Protein AF-A0A1Q7L286-F1 (afdb_monomer)

Nearest PDB structures (foldseek):
  3q6a-assembly1_A  TM=8.254E-01  e=2.479E+00  Staphylococcus saprophyticus subsp. saprophyticus ATCC 15305 = NCTC 7292
  3q6a-assembly1_D  TM=2.864E-01  e=1.829E+00  Staphylococcus saprophyticus subsp. saprophyticus ATCC 15305 = NCTC 7292
  2ahc-assembly2_B  TM=3.095E-01  e=3.162E+00  Escherichia coli

Mean predicted aligned error: 8.2 Å

Sequence (203 aa):
MVAIILIFNQINATRKTTIVEEERSTSYLDFSYEEANSDLKSTLTLNHINMSNPLRFSSPTDIDQYCNFLTDLKKQALVKYCTSTELRDKNGNFLGDINMVGSSTAPGLVIAALQSNPLLTNYDDVKTVFSAVINETMCQCWDEEKPGGYATLSDMMDALRDFHINGKKPDSTTHSISLANKHFEIEATTNANGYLWKLLVAR

Structure (mmCIF, N/CA/C/O backbone):
data_AF-A0A1Q7L286-F1
#
_entry.id   AF-A0A1Q7L286-F1
#
loop_
_atom_site.group_PDB
_atom_site.id
_atom_site.type_symbol
_atom_site.label_atom_id
_atom_site.label_alt_id
_atom_site.label_comp_id
_atom_site.label_asym_id
_atom_site.label_entity_id
_atom_site.label_seq_id
_atom_site.pdbx_PDB_ins_code
_atom_site.Cartn_x
_atom_site.Cartn_y
_atom_site.Cartn_z
_atom_site.occupancy
_atom_site.B_iso_or_equiv
_atom_site.auth_seq_id
_atom_site.auth_comp_id
_atom_site.auth_asym_id
_atom_site.auth_atom_id
_atom_site.pdbx_PDB_model_num
ATOM 1 N N . MET A 1 1 ? 44.756 -48.538 -62.606 1.00 38.03 1 MET A N 1
ATOM 2 C CA . MET A 1 1 ? 45.657 -47.585 -61.929 1.00 38.03 1 MET A CA 1
ATOM 3 C C . MET A 1 1 ? 44.860 -46.305 -61.712 1.00 38.03 1 MET A C 1
ATOM 5 O O . MET A 1 1 ? 44.175 -45.900 -62.638 1.00 38.03 1 MET A O 1
ATOM 9 N N . VAL A 1 2 ? 44.950 -45.753 -60.497 1.00 31.72 2 VAL A N 1
ATOM 10 C CA . VAL A 1 2 ? 44.307 -44.544 -59.938 1.00 31.72 2 VAL A CA 1
ATOM 11 C C . VAL A 1 2 ? 42.819 -44.655 -59.565 1.00 31.72 2 VAL A C 1
ATOM 13 O O . VAL A 1 2 ? 41.921 -44.585 -60.396 1.00 31.72 2 VAL A O 1
ATOM 16 N N . ALA A 1 3 ? 42.604 -44.793 -58.254 1.00 30.20 3 ALA A N 1
ATOM 17 C 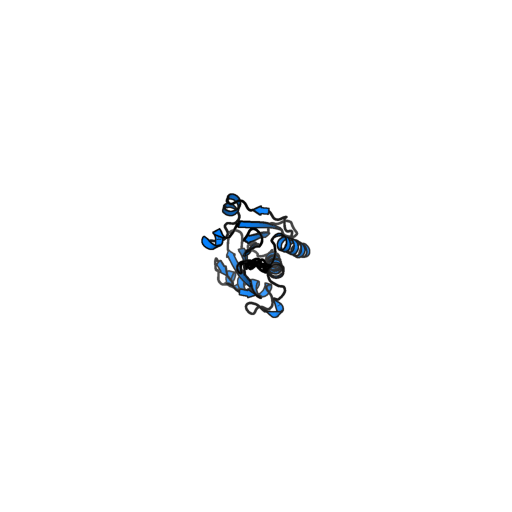CA . ALA A 1 3 ? 41.361 -44.545 -57.538 1.00 30.20 3 ALA A CA 1
ATOM 18 C C . ALA A 1 3 ? 41.344 -43.085 -57.053 1.00 30.20 3 ALA A C 1
ATOM 20 O O . ALA A 1 3 ? 42.377 -42.581 -56.613 1.00 30.20 3 ALA A O 1
ATOM 21 N N . ILE A 1 4 ? 40.182 -42.429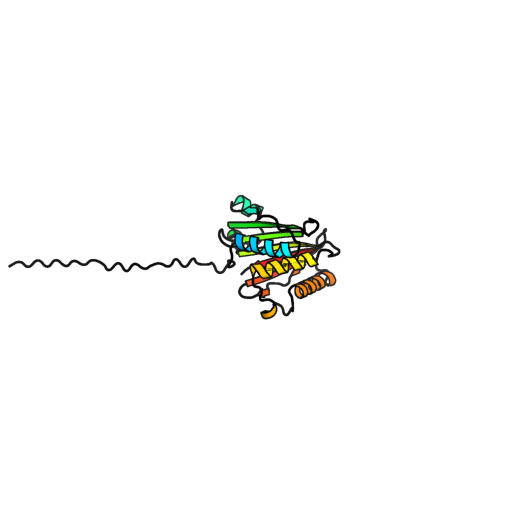 -57.080 1.00 34.41 4 ILE A N 1
ATOM 22 C CA . ILE A 1 4 ? 39.940 -41.173 -56.360 1.00 34.41 4 ILE A CA 1
ATOM 23 C C . ILE A 1 4 ? 38.701 -41.391 -55.495 1.00 34.41 4 ILE A C 1
ATOM 25 O O . ILE A 1 4 ? 37.596 -41.575 -55.998 1.00 34.41 4 ILE A O 1
ATOM 29 N N . ILE A 1 5 ? 38.921 -41.411 -54.183 1.00 37.25 5 ILE A N 1
ATOM 30 C CA . ILE A 1 5 ? 37.887 -41.437 -53.151 1.00 37.25 5 ILE A CA 1
ATOM 31 C C . ILE A 1 5 ? 37.627 -39.979 -52.764 1.00 37.25 5 ILE A C 1
ATOM 33 O O . ILE A 1 5 ? 38.536 -39.304 -52.286 1.00 37.25 5 ILE A O 1
ATOM 37 N N . LEU A 1 6 ? 36.400 -39.494 -52.957 1.00 37.16 6 LEU A N 1
ATOM 38 C CA . LEU A 1 6 ? 35.942 -38.211 -52.420 1.00 37.16 6 LEU A CA 1
ATOM 39 C C . LEU A 1 6 ? 35.017 -38.485 -51.232 1.00 37.16 6 LEU A C 1
ATOM 41 O O . LEU A 1 6 ? 33.883 -38.926 -51.401 1.00 37.16 6 LEU A O 1
ATOM 45 N N . ILE A 1 7 ? 35.528 -38.243 -50.025 1.00 37.81 7 ILE A N 1
ATOM 46 C CA . ILE A 1 7 ? 34.748 -38.257 -48.787 1.00 37.81 7 ILE A CA 1
ATOM 47 C C . ILE A 1 7 ? 34.125 -36.867 -48.632 1.00 37.81 7 ILE A C 1
ATOM 49 O O . ILE A 1 7 ? 34.830 -35.903 -48.342 1.00 37.81 7 ILE A O 1
ATOM 53 N N . PHE A 1 8 ? 32.808 -36.760 -48.803 1.00 38.56 8 PHE A N 1
ATOM 54 C CA . PHE A 1 8 ? 32.055 -35.589 -48.360 1.00 38.56 8 PHE A CA 1
ATOM 55 C C . PHE A 1 8 ? 31.564 -35.825 -46.930 1.00 38.56 8 PHE A C 1
ATOM 57 O O . PHE A 1 8 ? 30.600 -36.549 -46.702 1.00 38.56 8 PHE A O 1
ATOM 64 N N . ASN A 1 9 ? 32.236 -35.195 -45.966 1.00 37.06 9 ASN A N 1
ATOM 65 C CA . ASN A 1 9 ? 31.700 -34.959 -44.629 1.00 37.06 9 ASN A CA 1
ATOM 66 C C . ASN A 1 9 ? 30.949 -33.624 -44.651 1.00 37.06 9 ASN A C 1
ATOM 68 O O . ASN A 1 9 ? 31.577 -32.586 -44.847 1.00 37.06 9 ASN A O 1
ATOM 72 N N . GLN A 1 10 ? 29.634 -33.635 -44.425 1.00 42.00 10 GLN A N 1
ATOM 73 C CA . GLN A 1 10 ? 28.865 -32.422 -44.126 1.00 42.00 10 GLN A CA 1
ATOM 74 C C . GLN A 1 10 ? 27.849 -32.700 -43.005 1.00 42.00 10 GLN A C 1
ATOM 76 O O . GLN A 1 10 ? 26.741 -33.169 -43.228 1.00 42.00 10 GLN A O 1
ATOM 81 N N . ILE A 1 11 ? 28.334 -32.484 -41.779 1.00 44.66 11 ILE A N 1
ATOM 82 C CA . ILE A 1 11 ? 27.718 -31.752 -40.660 1.00 44.66 11 ILE A CA 1
ATOM 83 C C . ILE A 1 11 ? 26.181 -31.842 -40.553 1.00 44.66 11 ILE A C 1
ATOM 85 O O . ILE A 1 11 ? 25.446 -31.056 -41.146 1.00 44.66 11 ILE A O 1
ATOM 89 N N . ASN A 1 12 ? 25.706 -32.716 -39.660 1.00 37.72 12 ASN A N 1
ATOM 90 C CA . ASN A 1 12 ? 24.367 -32.612 -39.080 1.00 37.72 12 ASN A CA 1
ATOM 91 C C . ASN A 1 12 ? 24.314 -31.393 -38.147 1.00 37.72 12 ASN A C 1
ATOM 93 O O . ASN A 1 12 ? 24.739 -31.457 -36.994 1.00 37.72 12 ASN A O 1
ATOM 97 N N . ALA A 1 13 ? 23.792 -30.272 -38.643 1.00 37.31 13 ALA A N 1
ATOM 98 C CA . ALA A 1 13 ? 23.434 -29.135 -37.807 1.00 37.31 13 ALA A CA 1
ATOM 99 C C . ALA A 1 13 ? 22.119 -29.444 -37.077 1.00 37.31 13 ALA A C 1
ATOM 101 O O . ALA A 1 13 ? 21.024 -29.181 -37.575 1.00 37.31 13 ALA A O 1
ATOM 102 N N . THR A 1 14 ? 22.219 -30.022 -35.881 1.00 37.97 14 THR A N 1
ATOM 103 C CA . THR A 1 14 ? 21.083 -30.137 -34.965 1.00 37.97 14 THR A CA 1
ATOM 104 C C . THR A 1 14 ? 20.698 -28.730 -34.520 1.00 37.97 14 THR A C 1
ATOM 106 O O . THR A 1 14 ? 21.372 -28.115 -33.693 1.00 37.97 14 THR A O 1
ATOM 109 N N . ARG A 1 15 ? 19.622 -28.192 -35.097 1.00 36.50 15 ARG A N 1
ATOM 110 C CA . ARG A 1 15 ? 19.014 -26.927 -34.680 1.00 36.50 15 ARG A CA 1
ATOM 111 C C . ARG A 1 15 ? 18.466 -27.116 -33.264 1.00 36.50 15 ARG A C 1
ATOM 113 O O . ARG A 1 15 ? 17.351 -27.593 -33.086 1.00 36.50 15 ARG A O 1
ATOM 120 N N . LYS A 1 16 ? 19.268 -26.782 -32.248 1.00 32.12 16 LYS A N 1
ATOM 121 C CA . LYS A 1 16 ? 18.763 -26.556 -30.891 1.00 32.12 16 LYS A CA 1
ATOM 122 C C . LYS A 1 16 ? 17.847 -25.342 -30.970 1.00 32.12 16 LYS A C 1
ATOM 124 O O . LYS A 1 16 ? 18.309 -24.213 -31.101 1.00 32.12 16 LYS A O 1
ATOM 129 N N . THR A 1 17 ? 16.546 -25.590 -30.944 1.00 36.75 17 THR A N 1
ATOM 130 C CA . THR A 1 17 ? 15.562 -24.572 -30.600 1.00 36.75 17 THR A CA 1
ATOM 131 C C . THR A 1 17 ? 15.844 -24.190 -29.155 1.00 36.75 17 THR A C 1
ATOM 133 O O . THR A 1 17 ? 15.454 -24.901 -28.233 1.00 36.75 17 THR A O 1
ATOM 136 N N . THR A 1 18 ? 16.611 -23.124 -28.953 1.00 32.12 18 THR A N 1
ATOM 137 C CA . THR A 1 18 ? 16.713 -22.482 -27.649 1.00 32.12 18 THR A CA 1
ATOM 138 C C . THR A 1 18 ? 15.343 -21.878 -27.382 1.00 32.12 18 THR A C 1
ATOM 140 O O . THR A 1 18 ? 15.000 -20.834 -27.932 1.00 32.12 18 THR A O 1
ATOM 143 N N . ILE A 1 19 ? 14.525 -22.584 -26.605 1.00 37.19 19 ILE A N 1
ATOM 144 C CA . ILE A 1 19 ? 13.450 -21.942 -25.861 1.00 37.19 19 ILE A CA 1
ATOM 145 C C . ILE A 1 19 ? 14.195 -20.964 -24.955 1.00 37.19 19 ILE A C 1
ATOM 147 O O . ILE A 1 19 ? 14.936 -21.386 -24.069 1.00 37.19 19 ILE A O 1
ATOM 151 N N . VAL A 1 20 ? 14.121 -19.673 -25.274 1.00 36.22 20 VAL A N 1
A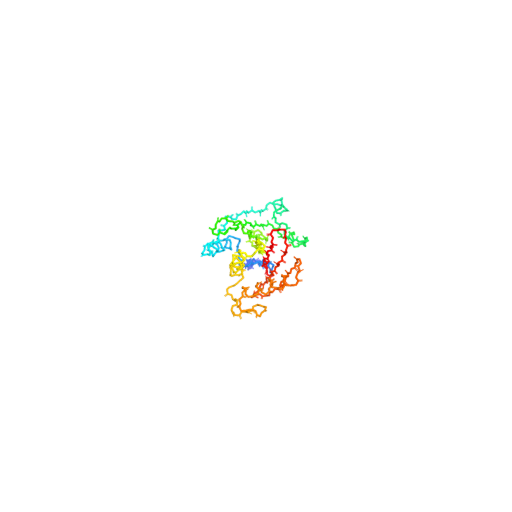TOM 152 C CA . VAL A 1 20 ? 14.511 -18.628 -24.333 1.00 36.22 20 VAL A CA 1
ATOM 153 C C . VAL A 1 20 ? 13.437 -18.682 -23.261 1.00 36.22 20 VAL A C 1
ATOM 155 O O . VAL A 1 20 ? 12.368 -18.099 -23.405 1.00 36.22 20 VAL A O 1
ATOM 158 N N . GLU A 1 21 ? 13.678 -19.514 -22.256 1.00 37.62 21 GLU A N 1
ATOM 159 C CA . GLU A 1 21 ? 13.006 -19.416 -20.976 1.00 37.62 21 GLU A CA 1
ATOM 160 C C . GLU A 1 21 ? 13.421 -18.043 -20.447 1.00 37.62 21 GLU A C 1
ATOM 162 O O . GLU A 1 21 ? 14.577 -17.824 -20.084 1.00 37.62 21 GLU A O 1
ATOM 167 N N . GLU A 1 22 ? 12.529 -17.063 -20.588 1.00 38.41 22 GLU A N 1
ATOM 168 C CA . GLU A 1 22 ? 12.680 -15.768 -19.946 1.00 38.41 22 GLU A CA 1
ATOM 169 C C . GLU A 1 22 ? 12.876 -16.077 -18.463 1.00 38.41 22 GLU A C 1
ATOM 171 O O . GLU A 1 22 ? 11.960 -16.590 -17.816 1.00 38.41 22 GLU A O 1
ATOM 176 N N . GLU A 1 23 ? 14.094 -15.879 -17.950 1.00 37.19 23 GLU A N 1
ATOM 177 C CA . GLU A 1 23 ? 14.372 -15.965 -16.523 1.00 37.19 23 GLU A CA 1
ATOM 178 C C . GLU A 1 23 ? 13.451 -14.949 -15.839 1.00 37.19 23 GLU A C 1
ATOM 180 O O . GLU A 1 23 ? 13.793 -13.777 -15.681 1.00 37.19 23 GLU A O 1
ATOM 185 N N . ARG A 1 24 ? 12.246 -15.379 -15.445 1.00 47.38 24 ARG A N 1
ATOM 186 C CA . ARG A 1 24 ? 11.443 -14.671 -14.455 1.00 47.38 24 ARG A CA 1
ATOM 187 C C . ARG A 1 24 ? 12.305 -14.658 -13.208 1.00 47.38 24 ARG A C 1
ATOM 189 O O . ARG A 1 24 ? 12.347 -15.643 -12.472 1.00 47.38 24 ARG A O 1
ATOM 196 N N . SER A 1 25 ? 13.035 -13.563 -13.011 1.00 55.50 25 SER A N 1
ATOM 197 C CA . SER A 1 25 ? 13.789 -13.350 -11.787 1.00 55.50 25 SER A CA 1
ATOM 198 C C . SER A 1 25 ? 12.850 -13.612 -10.615 1.00 55.50 25 SER A C 1
ATOM 200 O O . SER A 1 25 ? 11.747 -13.066 -10.542 1.00 55.50 25 SER A O 1
ATOM 202 N N . THR A 1 26 ? 13.292 -14.466 -9.697 1.00 62.81 26 THR A N 1
ATOM 203 C CA . THR A 1 26 ? 12.542 -14.856 -8.498 1.00 62.81 26 THR A CA 1
ATOM 204 C C . THR A 1 26 ? 12.268 -13.677 -7.563 1.00 62.81 26 THR A C 1
ATOM 206 O O . THR A 1 26 ? 11.549 -13.839 -6.586 1.00 62.81 26 THR A O 1
ATOM 209 N N . SER A 1 27 ? 12.812 -12.494 -7.866 1.00 77.69 27 SER A N 1
ATOM 210 C CA . SER A 1 27 ? 12.597 -11.247 -7.137 1.00 77.69 27 SER A CA 1
ATOM 211 C C . SER A 1 27 ? 11.384 -10.430 -7.597 1.00 77.69 27 SER A C 1
ATOM 213 O O . SER A 1 27 ? 11.109 -9.406 -6.978 1.00 77.69 27 SER A O 1
ATOM 215 N N . TYR A 1 28 ? 10.722 -10.789 -8.705 1.00 88.06 28 TYR A N 1
ATOM 216 C CA . TYR A 1 28 ? 9.585 -10.025 -9.233 1.00 88.06 28 TYR A CA 1
ATOM 217 C C . TYR A 1 28 ? 8.255 -10.746 -9.027 1.00 88.06 28 TYR A C 1
ATOM 219 O O . TYR A 1 28 ? 8.170 -11.983 -9.003 1.00 88.06 28 TYR A O 1
ATOM 227 N N . LEU A 1 29 ? 7.215 -9.930 -8.890 1.00 92.19 29 LEU A N 1
ATOM 228 C CA . LEU A 1 29 ? 5.830 -10.362 -8.859 1.00 92.19 29 LEU A CA 1
ATOM 229 C C . LEU A 1 29 ? 5.418 -10.853 -10.253 1.00 92.19 29 LEU A C 1
ATOM 231 O O . LEU A 1 29 ? 6.028 -10.522 -11.269 1.00 92.19 29 LEU A O 1
ATOM 235 N N . ASP A 1 30 ? 4.417 -11.720 -10.292 1.00 92.12 30 ASP A N 1
ATOM 236 C CA . ASP A 1 30 ? 4.039 -12.518 -11.457 1.00 92.12 30 ASP A CA 1
ATOM 237 C C . ASP A 1 30 ? 2.961 -11.877 -12.346 1.00 92.12 30 ASP A C 1
ATOM 239 O O . ASP A 1 30 ? 2.350 -12.579 -13.152 1.00 92.12 30 ASP A O 1
ATOM 243 N N . PHE A 1 31 ? 2.808 -10.554 -12.254 1.00 94.31 31 PHE A N 1
ATOM 244 C CA . PHE A 1 31 ? 1.861 -9.726 -13.007 1.00 94.31 31 PHE A CA 1
ATOM 245 C C . PHE A 1 31 ? 2.535 -8.474 -13.588 1.00 94.31 31 PHE A C 1
ATOM 247 O O . PHE A 1 31 ? 3.630 -8.085 -13.175 1.00 94.31 31 PHE A O 1
ATOM 254 N N . SER A 1 32 ? 1.877 -7.826 -14.551 1.00 96.69 32 SER A N 1
ATOM 255 C CA . SER A 1 32 ? 2.342 -6.554 -15.133 1.00 96.69 32 SER A CA 1
ATOM 256 C C . SER A 1 32 ? 1.827 -5.325 -14.372 1.00 96.69 32 SER A C 1
ATOM 258 O O . SER A 1 32 ? 0.831 -5.388 -13.651 1.00 96.69 32 SER A O 1
ATOM 260 N N . TYR A 1 33 ? 2.470 -4.169 -14.566 1.00 97.81 33 TYR A N 1
ATOM 261 C CA . TYR A 1 33 ? 1.992 -2.901 -14.001 1.00 97.81 33 TYR A CA 1
ATOM 262 C C . TYR A 1 33 ? 0.592 -2.534 -14.504 1.00 97.81 33 TYR A C 1
ATOM 264 O O . TYR A 1 33 ? -0.239 -2.066 -13.730 1.00 97.81 33 TYR A O 1
ATOM 272 N N . GLU A 1 34 ? 0.326 -2.707 -15.798 1.00 96.81 34 GLU A N 1
ATOM 273 C CA . GLU A 1 34 ? -0.963 -2.394 -16.414 1.00 96.81 34 GLU A CA 1
ATOM 274 C C . GLU A 1 34 ? -2.098 -3.266 -15.870 1.00 96.81 34 GLU A C 1
ATOM 276 O O . GLU A 1 34 ? -3.161 -2.732 -15.560 1.00 96.81 34 GLU A O 1
ATOM 281 N N . GLU A 1 35 ? -1.857 -4.571 -15.736 1.00 96.62 35 GLU A N 1
ATOM 282 C CA . GLU A 1 35 ? -2.802 -5.547 -15.179 1.00 96.62 35 GLU A CA 1
ATOM 283 C C . GLU A 1 35 ? -3.187 -5.171 -13.749 1.00 96.62 35 GLU A C 1
ATOM 285 O O . GLU A 1 35 ? -4.339 -4.821 -13.498 1.00 96.62 35 GLU A O 1
ATOM 290 N N . ALA A 1 36 ? -2.209 -5.084 -12.842 1.00 97.25 36 ALA A N 1
ATOM 291 C CA . ALA A 1 36 ? -2.493 -4.780 -11.444 1.00 97.25 36 ALA A CA 1
ATOM 292 C C . ALA A 1 36 ? -3.146 -3.401 -11.258 1.00 97.25 36 ALA A C 1
ATOM 294 O O . ALA A 1 36 ? -4.080 -3.268 -10.472 1.00 97.25 36 ALA A O 1
ATOM 295 N N . ASN A 1 37 ? -2.712 -2.363 -11.987 1.00 98.25 37 ASN A N 1
ATOM 296 C CA . ASN A 1 37 ? -3.359 -1.048 -11.900 1.00 98.25 37 ASN A CA 1
ATOM 297 C C . ASN A 1 37 ? -4.805 -1.068 -12.427 1.00 98.25 37 ASN A C 1
ATOM 299 O O . ASN A 1 37 ? -5.649 -0.335 -11.910 1.00 98.25 37 ASN A O 1
ATOM 303 N N . SER A 1 38 ? -5.096 -1.868 -13.456 1.00 98.06 38 SER A N 1
ATOM 304 C CA . SER A 1 38 ? -6.449 -2.021 -13.997 1.00 98.06 38 SER A CA 1
ATOM 305 C C . SER A 1 38 ? -7.364 -2.748 -13.011 1.00 98.06 38 SER A C 1
ATOM 307 O O . SER A 1 38 ? -8.458 -2.258 -12.714 1.00 98.06 38 SER A O 1
ATOM 309 N N . ASP A 1 39 ? -6.901 -3.872 -12.467 1.00 97.94 39 ASP A N 1
ATOM 310 C CA . ASP A 1 39 ? -7.682 -4.716 -11.562 1.00 97.94 39 ASP A CA 1
ATOM 311 C C . ASP A 1 39 ? -7.946 -3.998 -10.235 1.00 97.94 39 ASP A C 1
ATOM 313 O O . ASP A 1 39 ? -9.100 -3.879 -9.814 1.00 97.94 39 ASP A O 1
ATOM 317 N N . LEU A 1 40 ? -6.920 -3.359 -9.657 1.00 98.50 40 LEU A N 1
ATOM 318 C CA . LEU A 1 40 ? -7.078 -2.509 -8.474 1.00 98.50 40 LEU A CA 1
ATOM 319 C C . LEU A 1 40 ? -8.089 -1.392 -8.707 1.00 98.50 40 LEU A C 1
ATOM 321 O O . LEU A 1 40 ? -8.963 -1.169 -7.871 1.00 98.50 40 LEU A O 1
ATOM 325 N N . LYS A 1 41 ? -8.014 -0.694 -9.844 1.00 98.56 41 LYS A N 1
ATOM 326 C CA . LYS A 1 41 ? -8.951 0.390 -10.147 1.00 98.56 41 LYS A CA 1
ATOM 327 C C . LYS A 1 41 ? -10.388 -0.116 -10.230 1.00 98.56 41 LYS A C 1
ATOM 329 O O . LYS A 1 41 ? -11.290 0.551 -9.717 1.00 98.56 41 LYS A O 1
ATOM 334 N N . SER A 1 42 ? -10.602 -1.274 -10.850 1.00 98.19 42 SER A N 1
ATOM 335 C CA . SER A 1 42 ? -11.915 -1.919 -10.926 1.00 98.19 42 SER A CA 1
ATOM 336 C C . SER A 1 42 ? -12.444 -2.255 -9.526 1.00 98.19 42 SER A C 1
ATOM 338 O O . SER A 1 42 ? -13.514 -1.779 -9.137 1.00 98.19 42 SER A O 1
ATOM 340 N N . THR A 1 43 ? -11.653 -2.977 -8.727 1.00 98.00 43 THR A N 1
ATOM 341 C CA . THR A 1 43 ? -12.022 -3.421 -7.375 1.00 98.00 43 THR A CA 1
ATOM 342 C C . THR A 1 43 ? -12.257 -2.249 -6.417 1.00 98.00 43 THR A C 1
ATOM 344 O O . THR A 1 43 ? -13.237 -2.239 -5.668 1.00 98.00 43 THR A O 1
ATOM 347 N N . LEU A 1 44 ? -11.422 -1.210 -6.460 1.00 98.44 44 LEU A N 1
ATOM 348 C CA . LEU A 1 44 ? -11.579 -0.018 -5.622 1.00 98.44 44 LEU A CA 1
ATOM 349 C C . LEU A 1 44 ? -12.810 0.807 -6.013 1.00 98.44 44 LEU A C 1
ATOM 351 O O . LEU A 1 44 ? -13.538 1.273 -5.134 1.00 98.44 44 LEU A O 1
ATOM 355 N N . THR A 1 45 ? -13.113 0.913 -7.311 1.00 98.00 45 THR A N 1
ATOM 356 C CA . THR A 1 45 ? -14.305 1.631 -7.792 1.00 98.00 45 THR A CA 1
ATOM 357 C C . THR A 1 45 ? -15.595 0.988 -7.276 1.00 98.00 45 THR A C 1
ATOM 359 O O . THR A 1 45 ? -16.519 1.705 -6.885 1.00 98.00 45 THR A O 1
ATOM 362 N N . LEU A 1 46 ? -15.653 -0.350 -7.209 1.00 97.44 46 LEU A N 1
ATOM 363 C CA . LEU A 1 46 ? -16.788 -1.081 -6.624 1.00 97.44 46 LEU A CA 1
ATOM 364 C C . LEU A 1 46 ? -17.009 -0.746 -5.143 1.00 97.44 46 LEU A C 1
ATOM 366 O O . LEU A 1 46 ? -18.136 -0.822 -4.662 1.00 97.44 46 LEU A O 1
ATOM 370 N N . ASN A 1 47 ? -15.954 -0.323 -4.446 1.00 97.00 47 ASN A N 1
ATOM 371 C CA . ASN A 1 47 ? -15.991 0.092 -3.048 1.00 97.00 47 ASN A CA 1
ATOM 372 C C . ASN A 1 47 ? -16.008 1.622 -2.875 1.00 97.00 47 ASN A C 1
ATOM 374 O O . ASN A 1 47 ? -15.711 2.134 -1.800 1.00 97.00 47 ASN A O 1
ATOM 378 N N . HIS A 1 48 ? -16.368 2.367 -3.926 1.00 97.69 48 HIS A N 1
ATOM 379 C CA . HIS A 1 48 ? -16.447 3.832 -3.927 1.00 97.69 48 HIS A CA 1
ATOM 380 C C . HIS A 1 48 ? -15.125 4.556 -3.616 1.00 97.69 48 HIS A C 1
ATOM 382 O O . HIS A 1 48 ? -15.143 5.717 -3.205 1.00 97.69 48 HIS A O 1
ATOM 388 N N . ILE A 1 49 ? -13.988 3.900 -3.858 1.00 98.56 49 ILE A N 1
ATOM 389 C CA . ILE A 1 49 ? -12.658 4.506 -3.804 1.00 98.56 49 ILE A CA 1
ATOM 390 C C . ILE A 1 49 ? -12.211 4.793 -5.234 1.00 98.56 49 ILE A C 1
ATOM 392 O O . ILE A 1 49 ? -12.147 3.904 -6.082 1.00 98.56 49 ILE A O 1
ATOM 396 N N . ASN A 1 50 ? -11.917 6.057 -5.519 1.00 98.50 50 ASN A N 1
ATOM 397 C CA . ASN A 1 50 ? -11.459 6.480 -6.833 1.00 98.50 50 ASN A CA 1
ATOM 398 C C . ASN A 1 50 ? -9.936 6.358 -6.924 1.00 98.50 50 ASN A C 1
ATOM 400 O O . ASN A 1 50 ? -9.223 6.943 -6.110 1.00 98.50 50 ASN A O 1
ATOM 404 N N . MET A 1 51 ? -9.456 5.649 -7.943 1.00 98.62 51 MET A N 1
ATOM 405 C CA . MET A 1 51 ? -8.039 5.504 -8.267 1.00 98.62 51 MET A CA 1
ATOM 406 C C . MET A 1 51 ? -7.722 6.247 -9.568 1.00 98.62 51 MET A C 1
ATOM 408 O O . MET A 1 51 ? -8.357 6.030 -10.612 1.00 98.62 51 MET A O 1
ATOM 412 N N . SER A 1 52 ? -6.735 7.142 -9.511 1.00 98.62 52 SER A N 1
ATOM 413 C CA . SER A 1 52 ? -6.303 7.921 -10.670 1.00 98.62 52 SER A CA 1
ATOM 414 C C . SER A 1 52 ? -5.679 7.035 -11.759 1.00 98.62 52 SER A C 1
ATOM 416 O O . SER A 1 52 ? -5.472 5.833 -11.594 1.00 98.62 52 SER A O 1
ATOM 418 N N . ASN A 1 53 ? -5.416 7.611 -12.934 1.00 97.94 53 ASN A N 1
ATOM 419 C CA . ASN A 1 53 ? -4.594 6.916 -13.923 1.00 97.94 53 ASN A CA 1
ATOM 420 C C . ASN A 1 53 ? -3.131 6.896 -13.450 1.00 97.94 53 ASN A C 1
ATOM 422 O O . ASN A 1 53 ? -2.671 7.913 -12.926 1.00 97.94 53 ASN A O 1
ATOM 426 N N . PRO A 1 54 ? -2.384 5.802 -13.684 1.00 97.75 54 PRO A N 1
ATOM 427 C CA . PRO A 1 54 ? -1.013 5.694 -13.208 1.00 97.75 54 PRO A CA 1
ATOM 428 C C . PRO A 1 54 ? -0.099 6.708 -13.892 1.00 97.75 54 PRO A C 1
ATOM 430 O O . PRO A 1 54 ? 0.025 6.732 -15.125 1.00 97.75 54 PRO A O 1
ATOM 433 N N . LEU A 1 55 ? 0.586 7.501 -13.070 1.00 98.12 55 LEU A N 1
ATOM 434 C CA . LEU A 1 55 ? 1.820 8.173 -13.458 1.00 98.12 55 LEU A CA 1
ATOM 435 C C . LEU A 1 55 ? 2.896 7.107 -13.654 1.00 98.12 55 LEU A C 1
ATOM 437 O O . LEU A 1 55 ? 2.924 6.123 -12.919 1.00 98.12 55 LEU A O 1
ATOM 441 N N . ARG A 1 56 ? 3.753 7.282 -14.661 1.00 97.88 56 ARG A N 1
ATOM 442 C CA . ARG A 1 56 ? 4.764 6.296 -15.061 1.00 97.88 56 ARG A CA 1
ATOM 443 C C . ARG A 1 56 ? 6.130 6.951 -15.112 1.00 97.88 56 ARG A C 1
ATOM 445 O O . ARG A 1 56 ? 6.291 7.974 -15.776 1.00 97.88 56 ARG A O 1
ATOM 452 N N . PHE A 1 57 ? 7.107 6.319 -14.479 1.00 97.62 57 PHE A N 1
ATOM 453 C CA . PHE A 1 57 ? 8.468 6.824 -14.374 1.00 97.62 57 PHE A CA 1
ATOM 454 C C . PHE A 1 57 ? 9.448 5.751 -14.833 1.00 97.62 57 PHE A C 1
ATOM 456 O O . PHE A 1 57 ? 9.350 4.595 -14.427 1.00 97.62 57 PHE A O 1
ATOM 463 N N . SER A 1 58 ? 10.374 6.128 -15.715 1.00 96.50 58 SER A N 1
ATOM 464 C CA . SER A 1 58 ? 11.349 5.200 -16.313 1.00 96.50 58 SER A CA 1
ATOM 465 C C . SER A 1 58 ? 12.710 5.830 -16.613 1.00 96.50 58 SER A C 1
ATOM 467 O O . SER A 1 58 ? 13.680 5.109 -16.851 1.00 96.50 58 SER A O 1
ATOM 469 N N . SER A 1 59 ? 12.818 7.164 -16.598 1.00 96.38 59 SER A N 1
ATOM 470 C CA . SER A 1 59 ? 14.113 7.830 -16.725 1.00 96.38 59 SER A CA 1
ATOM 471 C C . SER A 1 59 ? 14.868 7.753 -15.391 1.00 96.38 59 SER A C 1
ATOM 473 O O . SER A 1 59 ? 14.231 7.841 -14.343 1.00 96.38 59 SER A O 1
ATOM 475 N N . PRO A 1 60 ? 16.209 7.629 -15.381 1.00 93.38 60 PRO A N 1
ATOM 476 C CA . PRO A 1 60 ? 16.972 7.578 -14.132 1.00 93.38 60 PRO A CA 1
ATOM 477 C C . PRO A 1 60 ? 16.677 8.750 -13.184 1.00 93.38 60 PRO A C 1
ATOM 479 O O . PRO A 1 60 ? 16.502 8.538 -11.991 1.00 93.38 60 PRO A O 1
ATOM 482 N N . THR A 1 61 ? 16.537 9.966 -13.722 1.00 95.00 61 THR A N 1
ATOM 483 C CA . THR A 1 61 ? 16.200 11.160 -12.934 1.00 95.00 61 THR A CA 1
ATOM 484 C C . THR A 1 61 ? 14.830 11.045 -12.270 1.00 95.00 61 THR A C 1
ATOM 486 O O . THR A 1 61 ? 14.703 11.357 -11.089 1.00 95.00 61 THR A O 1
ATOM 489 N N . ASP A 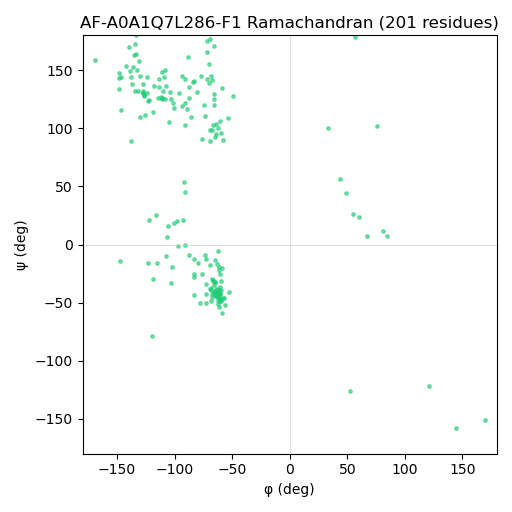1 62 ? 13.820 10.558 -12.996 1.00 94.12 62 ASP A N 1
ATOM 490 C CA . ASP A 1 62 ? 12.489 10.363 -12.419 1.00 94.12 62 ASP A CA 1
ATOM 491 C C . ASP A 1 62 ? 12.483 9.238 -11.378 1.00 94.12 62 ASP A C 1
ATOM 493 O O . ASP A 1 62 ? 11.831 9.362 -10.344 1.00 94.12 62 ASP A O 1
ATOM 497 N N . ILE A 1 63 ? 13.223 8.150 -11.623 1.00 95.25 63 ILE A N 1
ATOM 498 C CA . ILE A 1 63 ? 13.352 7.041 -10.668 1.00 95.25 63 ILE A CA 1
ATOM 499 C C . ILE A 1 63 ? 13.967 7.527 -9.352 1.00 95.25 63 ILE A C 1
ATOM 501 O O . ILE A 1 63 ? 13.429 7.235 -8.284 1.00 95.25 63 ILE A O 1
ATOM 505 N N . ASP A 1 64 ? 15.055 8.295 -9.419 1.00 91.88 64 ASP A N 1
ATOM 506 C CA . ASP A 1 64 ? 15.742 8.815 -8.234 1.00 91.88 64 ASP A CA 1
ATOM 507 C C . ASP A 1 64 ? 14.871 9.804 -7.444 1.00 91.88 64 ASP A C 1
ATOM 509 O O . ASP A 1 64 ? 14.960 9.881 -6.215 1.00 91.88 64 ASP A O 1
ATOM 513 N N . GLN A 1 65 ? 14.012 10.554 -8.140 1.00 93.50 65 GLN A N 1
ATOM 514 C CA . GLN A 1 65 ? 13.152 11.558 -7.526 1.00 93.50 65 GLN A CA 1
ATOM 515 C C . GLN A 1 65 ? 11.866 10.968 -6.932 1.00 93.50 65 GLN A C 1
ATOM 517 O O . GLN A 1 65 ? 11.478 11.361 -5.832 1.00 93.50 65 GLN A O 1
ATOM 522 N N . TYR A 1 66 ? 11.201 10.062 -7.650 1.00 93.50 66 TYR A N 1
ATOM 523 C CA . TYR A 1 66 ? 9.829 9.639 -7.341 1.00 93.50 66 TYR A CA 1
ATOM 524 C C . TYR A 1 66 ? 9.703 8.170 -6.927 1.00 93.50 66 TYR A C 1
ATOM 526 O O . TYR A 1 66 ? 8.681 7.793 -6.363 1.00 93.50 66 TYR A O 1
ATOM 534 N N . CYS A 1 67 ? 10.717 7.337 -7.178 1.00 93.94 67 CYS A N 1
ATOM 535 C CA . CYS A 1 67 ? 10.673 5.896 -6.912 1.00 93.94 67 CYS A CA 1
ATOM 536 C C . CYS A 1 67 ? 11.702 5.447 -5.851 1.00 93.94 67 CYS A C 1
ATOM 538 O O . CYS A 1 67 ? 12.141 4.293 -5.861 1.00 93.94 67 CYS A O 1
ATOM 540 N N . ASN A 1 68 ? 12.119 6.338 -4.947 1.00 91.19 68 ASN A N 1
ATOM 541 C CA . ASN A 1 68 ? 13.211 6.134 -3.981 1.00 91.19 68 ASN A CA 1
ATOM 542 C C . ASN A 1 68 ? 12.759 5.551 -2.626 1.00 91.19 68 ASN A C 1
ATOM 544 O O . ASN A 1 68 ? 13.177 5.998 -1.559 1.00 91.19 68 ASN A O 1
ATOM 548 N N . PHE A 1 69 ? 11.903 4.531 -2.662 1.00 88.38 69 PHE A N 1
ATOM 549 C CA . PHE A 1 69 ? 11.270 3.977 -1.460 1.00 88.38 69 PHE A CA 1
ATOM 550 C C . PHE A 1 69 ? 12.159 3.017 -0.653 1.00 88.38 69 PHE A C 1
ATOM 552 O O . PHE A 1 69 ? 11.829 2.698 0.489 1.00 88.38 69 PHE A O 1
ATOM 559 N N . LEU A 1 70 ? 13.260 2.518 -1.227 1.00 89.25 70 LEU A N 1
ATOM 560 C CA . LEU A 1 70 ? 14.102 1.500 -0.601 1.00 89.25 70 LEU A CA 1
ATOM 561 C C . LEU A 1 70 ? 15.380 2.114 -0.030 1.00 89.25 70 LEU A C 1
ATOM 563 O O . LEU A 1 70 ? 16.172 2.728 -0.741 1.00 89.25 70 LEU A O 1
ATOM 567 N N . THR A 1 71 ? 15.626 1.876 1.258 1.00 88.38 71 THR A N 1
ATOM 568 C CA . THR A 1 71 ? 16.854 2.319 1.939 1.00 88.38 71 THR A CA 1
ATOM 569 C C . THR A 1 71 ? 18.072 1.461 1.586 1.00 88.38 71 THR A C 1
ATOM 571 O O . THR A 1 71 ? 19.207 1.935 1.645 1.00 88.38 71 THR A O 1
ATOM 574 N N . ASP A 1 72 ? 17.861 0.200 1.194 1.00 91.00 72 ASP A N 1
ATOM 575 C CA . ASP A 1 72 ? 18.921 -0.673 0.688 1.00 91.00 72 ASP A CA 1
ATOM 576 C C . ASP A 1 72 ? 19.314 -0.246 -0.731 1.00 91.00 72 ASP A C 1
ATOM 578 O O . ASP A 1 72 ? 18.569 -0.451 -1.690 1.00 91.00 72 ASP A O 1
ATOM 582 N N . LEU A 1 73 ? 20.523 0.304 -0.869 1.00 90.50 73 LEU A N 1
ATOM 583 C CA . LEU A 1 73 ? 21.042 0.815 -2.140 1.00 90.50 73 LEU A CA 1
ATOM 584 C C . LEU A 1 73 ? 21.134 -0.252 -3.239 1.00 90.50 73 LEU A C 1
ATOM 586 O O . LEU A 1 73 ? 20.970 0.073 -4.414 1.00 90.50 73 LEU A O 1
ATOM 590 N N . LYS A 1 74 ? 21.386 -1.522 -2.893 1.00 90.75 74 LYS A N 1
ATOM 591 C CA . LYS A 1 74 ? 21.448 -2.603 -3.885 1.00 90.75 74 LYS A CA 1
ATOM 592 C C . LYS A 1 74 ? 20.055 -2.929 -4.398 1.00 90.75 74 LYS A C 1
ATOM 594 O O . LYS A 1 74 ? 19.896 -3.093 -5.602 1.00 90.75 74 LYS A O 1
ATOM 599 N N . LYS A 1 75 ? 19.056 -2.990 -3.512 1.00 90.31 75 LYS A N 1
ATOM 600 C CA . LYS A 1 75 ? 17.658 -3.203 -3.916 1.00 90.31 75 LYS A CA 1
ATOM 601 C C . LYS A 1 75 ? 17.111 -2.000 -4.686 1.00 90.31 75 LYS A C 1
ATOM 603 O O . LYS A 1 75 ? 16.498 -2.187 -5.731 1.00 90.31 75 LYS A O 1
ATOM 608 N N . GLN A 1 76 ? 17.401 -0.778 -4.238 1.00 93.06 76 GLN A N 1
ATOM 609 C CA . GLN A 1 76 ? 17.006 0.449 -4.933 1.00 93.06 76 GLN A CA 1
ATOM 610 C C . GLN A 1 76 ? 17.600 0.517 -6.346 1.00 93.06 76 GLN A C 1
ATOM 612 O O . GLN A 1 76 ? 16.905 0.883 -7.289 1.00 93.06 76 GLN A O 1
ATOM 617 N N . ALA A 1 77 ? 18.851 0.085 -6.534 1.00 91.25 77 ALA A N 1
ATOM 618 C CA . ALA A 1 77 ? 19.487 0.048 -7.852 1.00 91.25 77 ALA A CA 1
ATOM 619 C C . ALA A 1 77 ? 18.801 -0.904 -8.855 1.00 91.25 77 ALA A C 1
ATOM 621 O O . ALA A 1 77 ? 19.044 -0.783 -10.062 1.00 91.25 77 ALA A O 1
ATOM 622 N N . LEU A 1 78 ? 17.954 -1.832 -8.388 1.00 91.94 78 LEU A N 1
ATOM 623 C CA . LEU A 1 78 ? 17.146 -2.719 -9.234 1.00 91.94 78 LEU A CA 1
ATOM 624 C C . LEU A 1 78 ? 15.850 -2.062 -9.726 1.00 91.94 78 LEU A C 1
ATOM 626 O O . LEU A 1 78 ? 15.222 -2.594 -10.641 1.00 91.94 78 LEU A O 1
ATOM 630 N N . VAL A 1 79 ? 15.460 -0.913 -9.167 1.00 95.44 79 VAL A N 1
ATOM 631 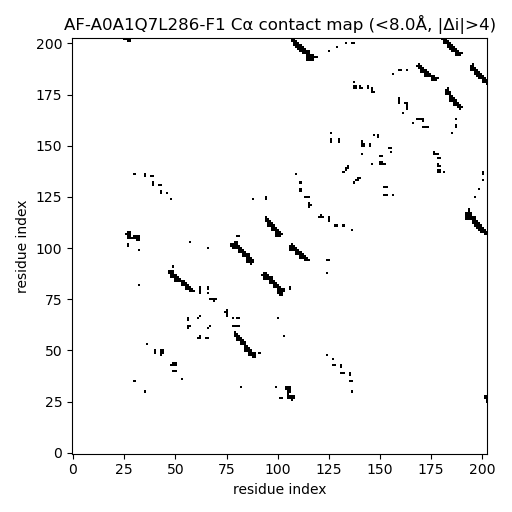C CA . VAL A 1 79 ? 14.304 -0.150 -9.642 1.00 95.44 79 VAL A CA 1
ATOM 632 C C . VAL A 1 79 ? 14.676 0.545 -10.954 1.00 95.44 79 VAL A C 1
ATOM 634 O O . VAL A 1 79 ? 15.627 1.324 -11.031 1.00 95.44 79 VAL A O 1
ATOM 637 N N . LYS A 1 80 ? 13.942 0.211 -12.014 1.00 96.56 80 LYS A N 1
ATOM 638 C CA . LYS A 1 80 ? 14.062 0.770 -13.372 1.00 96.56 80 LYS A CA 1
ATOM 639 C C . LYS A 1 80 ? 12.761 1.377 -13.870 1.00 96.56 80 LYS A C 1
ATOM 641 O O . LYS A 1 80 ? 12.775 2.128 -14.839 1.00 96.56 80 LYS A O 1
ATOM 646 N N . TYR A 1 81 ? 11.658 1.044 -13.216 1.00 97.38 81 TYR A N 1
ATOM 647 C CA . TYR A 1 81 ? 10.343 1.546 -13.545 1.00 97.38 81 TYR A CA 1
ATOM 648 C C . TYR A 1 81 ? 9.502 1.650 -12.281 1.00 97.38 81 TYR A C 1
ATOM 650 O O . TYR A 1 81 ? 9.587 0.788 -11.394 1.00 97.38 81 TYR A O 1
ATOM 658 N N . CYS A 1 82 ? 8.670 2.685 -12.209 1.00 97.12 82 CYS A N 1
ATOM 659 C CA . CYS A 1 82 ? 7.581 2.696 -11.253 1.00 97.12 82 CYS A CA 1
ATOM 660 C C . CYS A 1 82 ? 6.297 3.321 -11.784 1.00 97.12 82 CYS A C 1
ATOM 662 O O . CYS A 1 82 ? 6.319 4.191 -12.660 1.00 97.12 82 CYS A O 1
ATOM 664 N N . THR A 1 83 ? 5.179 2.879 -11.208 1.00 98.25 83 THR A N 1
ATOM 665 C CA . THR A 1 83 ? 3.891 3.560 -11.325 1.00 98.25 83 THR A CA 1
ATOM 666 C C . THR A 1 83 ? 3.473 4.156 -9.997 1.00 98.25 83 THR A C 1
ATOM 668 O O . THR A 1 83 ? 3.757 3.573 -8.952 1.00 98.25 83 THR A O 1
ATOM 671 N N . SER A 1 84 ? 2.752 5.272 -10.050 1.00 98.12 84 SER A N 1
ATOM 672 C CA . SER A 1 84 ? 2.125 5.900 -8.887 1.00 98.12 84 SER A CA 1
ATOM 673 C C . SER A 1 84 ? 0.685 6.287 -9.213 1.00 98.12 84 SER A C 1
ATOM 675 O O . SER A 1 84 ? 0.420 6.869 -10.271 1.00 98.12 84 SER A O 1
ATOM 677 N N . THR A 1 85 ? -0.244 5.940 -8.330 1.00 98.56 85 THR A N 1
ATOM 678 C CA . THR A 1 85 ? -1.674 6.243 -8.462 1.00 98.56 85 THR A CA 1
ATOM 679 C C . THR A 1 85 ? -2.209 6.829 -7.172 1.00 98.56 85 THR A C 1
ATOM 681 O O . THR A 1 85 ? -2.026 6.237 -6.111 1.00 98.56 85 THR A O 1
ATOM 684 N N . GLU A 1 86 ? -2.944 7.925 -7.301 1.00 98.69 86 GLU A N 1
ATOM 685 C CA . GLU A 1 86 ? -3.613 8.611 -6.201 1.00 98.69 86 GLU A CA 1
ATOM 686 C C . GLU A 1 86 ? -4.956 7.941 -5.903 1.00 98.69 86 GLU A C 1
ATOM 688 O O . GLU A 1 86 ? -5.700 7.578 -6.822 1.00 98.69 86 GLU A O 1
ATOM 693 N N . LEU A 1 87 ? -5.280 7.834 -4.615 1.00 98.81 87 LEU A N 1
ATOM 694 C CA . LEU A 1 87 ? -6.532 7.303 -4.097 1.00 98.81 87 LEU A CA 1
ATOM 695 C C . LEU A 1 87 ? -7.350 8.391 -3.406 1.00 98.81 87 LEU A C 1
ATOM 697 O O . LEU A 1 87 ? -6.843 9.165 -2.587 1.00 98.81 87 LEU A O 1
ATOM 701 N N . ARG A 1 88 ? -8.651 8.415 -3.701 1.00 98.56 88 ARG A N 1
ATOM 702 C CA . ARG A 1 88 ? -9.622 9.308 -3.063 1.00 98.56 88 ARG A CA 1
ATOM 703 C C . ARG A 1 88 ? -10.846 8.551 -2.575 1.00 98.56 88 ARG A C 1
ATOM 705 O O . ARG A 1 88 ? -11.294 7.614 -3.231 1.00 98.56 88 ARG A O 1
ATOM 712 N N . ASP A 1 89 ? -11.399 8.989 -1.449 1.00 97.31 89 ASP A N 1
ATOM 713 C CA . ASP A 1 89 ? -12.655 8.457 -0.922 1.00 97.31 89 ASP A CA 1
ATOM 714 C C . ASP A 1 89 ? -13.854 8.860 -1.803 1.00 97.31 89 ASP A C 1
ATOM 716 O O . ASP A 1 89 ? -13.744 9.649 -2.751 1.00 97.31 89 ASP A O 1
ATOM 720 N N . LYS A 1 90 ? -15.041 8.368 -1.439 1.00 96.62 90 LYS A N 1
ATOM 721 C CA . LYS A 1 90 ? -16.306 8.683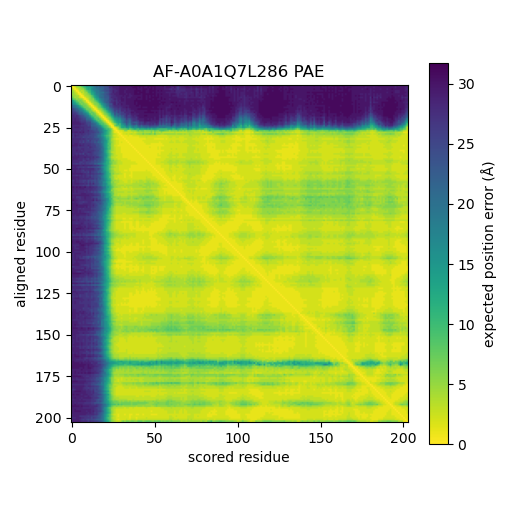 -2.122 1.00 96.62 90 LYS A CA 1
ATOM 722 C C . LYS A 1 90 ? -16.662 10.176 -2.163 1.00 96.62 90 LYS A C 1
ATOM 724 O O . LYS A 1 90 ? -17.498 10.579 -2.966 1.00 96.62 90 LYS A O 1
ATOM 729 N N . ASN A 1 91 ? -16.075 10.985 -1.281 1.00 96.31 91 ASN A N 1
ATOM 730 C CA . ASN A 1 91 ? -16.293 12.428 -1.192 1.00 96.31 91 ASN A CA 1
ATOM 731 C C . ASN A 1 91 ? -15.197 13.223 -1.928 1.00 96.31 91 ASN A C 1
ATOM 733 O O . ASN A 1 91 ? -15.248 14.451 -1.956 1.00 96.31 91 ASN A O 1
ATOM 737 N N . GLY A 1 92 ? -14.205 12.545 -2.513 1.00 96.94 92 GLY A N 1
ATOM 738 C CA . GLY A 1 92 ? -13.059 13.159 -3.175 1.00 96.94 92 GLY A CA 1
ATOM 739 C C . GLY A 1 92 ? -11.912 13.545 -2.236 1.00 96.94 92 GLY A C 1
ATOM 740 O O . GLY A 1 92 ? -10.953 14.175 -2.695 1.00 96.94 92 GLY A O 1
ATOM 741 N N . ASN A 1 93 ? -11.964 13.176 -0.953 1.00 96.44 93 ASN A N 1
ATOM 742 C CA . ASN A 1 93 ? -10.862 13.410 -0.022 1.00 96.44 93 ASN A CA 1
ATOM 743 C C . ASN A 1 93 ? -9.688 12.496 -0.365 1.00 96.44 93 ASN A C 1
ATOM 745 O O . ASN A 1 93 ? -9.878 11.322 -0.669 1.00 96.44 93 ASN A O 1
ATOM 749 N N . PHE A 1 94 ? -8.473 13.033 -0.296 1.00 97.00 94 PHE A N 1
ATOM 750 C CA . PHE A 1 94 ? -7.255 12.260 -0.517 1.00 97.00 94 PHE A CA 1
ATOM 751 C C . PHE A 1 94 ? -7.079 11.203 0.580 1.00 97.00 94 PHE A C 1
ATOM 753 O O . PHE A 1 94 ? -7.145 11.527 1.766 1.00 97.00 94 PHE A O 1
ATOM 760 N N . LEU A 1 95 ? -6.848 9.957 0.170 1.00 97.81 95 LEU A N 1
ATOM 761 C CA . LEU A 1 95 ? -6.568 8.836 1.065 1.00 97.81 95 LEU A CA 1
ATOM 762 C C . LEU A 1 95 ? -5.083 8.483 1.085 1.00 97.81 95 LEU A C 1
ATOM 764 O O . LEU A 1 95 ? -4.586 8.066 2.125 1.00 97.81 95 LEU A O 1
ATOM 768 N N . GLY A 1 96 ? -4.381 8.644 -0.034 1.00 98.12 96 GLY A N 1
ATOM 769 C CA . GLY A 1 96 ? -2.998 8.208 -0.186 1.00 98.12 96 GLY A CA 1
ATOM 770 C C . GLY A 1 96 ? -2.718 7.710 -1.595 1.00 98.12 96 GLY A C 1
ATOM 771 O O . GLY A 1 96 ? -3.461 8.029 -2.520 1.00 98.12 96 GLY A O 1
ATOM 772 N N . ASP A 1 97 ? -1.681 6.891 -1.738 1.00 98.44 97 ASP A N 1
ATOM 773 C CA . ASP A 1 97 ? -1.205 6.424 -3.036 1.00 98.44 97 ASP A CA 1
ATOM 774 C C . ASP A 1 97 ? -0.893 4.924 -3.028 1.00 98.44 97 ASP A C 1
ATOM 776 O O . ASP A 1 97 ? -0.508 4.348 -2.006 1.00 98.44 97 ASP A O 1
ATOM 780 N N . ILE A 1 98 ? -0.999 4.302 -4.202 1.00 98.69 98 ILE A N 1
ATOM 781 C CA . ILE A 1 98 ? -0.401 2.994 -4.491 1.00 98.69 98 ILE A CA 1
ATOM 782 C C . ILE A 1 98 ? 0.768 3.221 -5.443 1.00 98.69 98 ILE A C 1
ATOM 784 O O . ILE A 1 98 ? 0.619 3.816 -6.511 1.00 98.69 98 ILE A O 1
ATOM 788 N N . ASN A 1 99 ? 1.939 2.734 -5.051 1.00 98.38 99 ASN A N 1
ATOM 789 C CA . ASN A 1 99 ? 3.160 2.783 -5.835 1.00 98.38 99 ASN A CA 1
ATOM 790 C C . ASN A 1 99 ? 3.613 1.359 -6.142 1.00 98.38 99 ASN A C 1
ATOM 792 O O . ASN A 1 99 ? 3.616 0.499 -5.266 1.00 98.38 99 ASN A O 1
ATOM 796 N N . MET A 1 100 ? 4.027 1.104 -7.376 1.00 98.12 100 MET A N 1
ATOM 797 C CA . MET A 1 100 ? 4.607 -0.178 -7.771 1.00 98.12 100 MET A CA 1
ATOM 798 C C . MET A 1 100 ? 5.995 0.086 -8.325 1.00 98.12 100 MET A C 1
ATOM 800 O O . MET A 1 100 ? 6.122 0.865 -9.265 1.00 98.12 100 MET A O 1
ATOM 804 N N . VAL A 1 101 ? 7.031 -0.549 -7.779 1.00 97.31 101 VAL A N 1
ATOM 805 C CA . VAL A 1 101 ? 8.429 -0.354 -8.198 1.00 97.31 101 VAL A CA 1
ATOM 806 C C . VAL A 1 101 ? 9.068 -1.672 -8.606 1.00 97.31 101 VAL A C 1
ATOM 808 O O . VAL A 1 101 ? 8.787 -2.718 -8.022 1.00 97.31 101 VAL A O 1
ATOM 811 N N . GLY A 1 102 ? 9.935 -1.650 -9.616 1.00 96.25 102 GLY A N 1
ATOM 812 C CA . GLY A 1 102 ? 10.566 -2.874 -10.103 1.00 96.25 102 GLY A CA 1
ATOM 813 C C . GLY A 1 102 ? 11.327 -2.705 -11.408 1.00 96.25 102 GLY A C 1
ATOM 814 O O . GLY A 1 102 ? 11.885 -1.643 -11.690 1.00 96.25 102 GLY A O 1
ATOM 815 N N . SER A 1 103 ? 11.382 -3.790 -12.175 1.00 95.50 103 SER A N 1
ATOM 816 C CA . SER A 1 103 ? 11.992 -3.817 -13.505 1.00 95.50 103 SER A CA 1
ATOM 817 C C . SER A 1 103 ? 11.140 -3.067 -14.528 1.00 95.50 103 SER A C 1
ATOM 819 O O . SER A 1 103 ? 10.022 -2.662 -14.244 1.00 95.50 103 SER A O 1
ATOM 821 N N . SER A 1 104 ? 11.626 -2.935 -15.761 1.00 94.31 104 SER A N 1
ATOM 822 C CA . SER A 1 104 ? 10.849 -2.333 -16.852 1.00 94.31 104 SER A CA 1
ATOM 823 C C . SER A 1 104 ? 9.602 -3.122 -17.267 1.00 94.31 104 SER A C 1
ATOM 825 O O . SER A 1 104 ? 8.806 -2.594 -18.035 1.00 94.31 104 SER A O 1
ATOM 827 N N . THR A 1 105 ? 9.453 -4.377 -16.834 1.00 92.62 105 THR A N 1
ATOM 828 C CA . THR A 1 105 ? 8.365 -5.265 -17.280 1.00 92.62 105 THR A CA 1
ATOM 829 C C . THR A 1 105 ? 7.453 -5.723 -16.148 1.00 92.62 105 THR A C 1
ATOM 831 O O . THR A 1 105 ? 6.271 -5.950 -16.388 1.00 92.62 105 THR A O 1
ATOM 834 N N . ALA A 1 106 ? 7.971 -5.834 -14.924 1.00 95.88 106 ALA A N 1
ATOM 835 C CA . ALA A 1 106 ? 7.211 -6.307 -13.773 1.00 95.88 106 ALA A CA 1
ATOM 836 C C . ALA A 1 106 ? 7.642 -5.631 -12.456 1.00 95.88 106 ALA A C 1
ATOM 838 O O . ALA A 1 106 ? 8.848 -5.400 -12.247 1.00 95.88 106 ALA A O 1
ATOM 839 N N . PRO A 1 107 ? 6.686 -5.366 -11.544 1.00 96.88 107 PRO A N 1
ATOM 840 C CA . PRO A 1 107 ? 6.979 -4.871 -10.211 1.00 96.88 107 PRO A CA 1
ATOM 841 C C . PRO A 1 107 ? 7.686 -5.930 -9.363 1.00 96.88 107 PRO A C 1
ATOM 843 O O . PRO A 1 107 ? 7.425 -7.126 -9.453 1.00 96.88 107 PRO A O 1
ATOM 846 N N . GLY A 1 108 ? 8.601 -5.474 -8.512 1.00 95.50 108 GLY A N 1
ATOM 847 C CA . GLY A 1 108 ? 9.181 -6.272 -7.428 1.00 95.50 108 GLY A CA 1
ATOM 848 C C . GLY A 1 108 ? 8.581 -5.944 -6.064 1.00 95.50 108 GLY A C 1
ATOM 849 O O . GLY A 1 108 ? 8.700 -6.739 -5.139 1.00 95.50 108 GLY A O 1
ATOM 850 N N . LEU A 1 109 ? 7.943 -4.779 -5.942 1.00 96.44 109 LEU A N 1
ATOM 851 C CA . LEU A 1 109 ? 7.322 -4.310 -4.714 1.00 96.44 109 LEU A CA 1
ATOM 852 C C . LEU A 1 109 ? 6.101 -3.447 -5.043 1.00 96.44 109 LEU A C 1
ATOM 854 O O . LEU A 1 109 ? 6.182 -2.543 -5.879 1.00 96.44 109 LEU A O 1
ATOM 858 N N . VAL A 1 110 ? 4.999 -3.705 -4.346 1.00 98.19 110 VAL A N 1
ATOM 859 C CA . VAL A 1 110 ? 3.819 -2.835 -4.288 1.00 98.19 110 VAL A CA 1
ATOM 860 C C . VAL A 1 110 ? 3.769 -2.178 -2.912 1.00 98.19 110 VAL A C 1
ATOM 862 O O . VAL A 1 110 ? 4.010 -2.830 -1.899 1.00 98.19 110 VAL A O 1
ATOM 865 N N . ILE A 1 111 ? 3.479 -0.882 -2.882 1.00 98.38 111 ILE A N 1
ATOM 866 C CA . ILE A 1 111 ? 3.448 -0.042 -1.687 1.00 98.38 111 ILE A CA 1
ATOM 867 C C . ILE A 1 111 ? 2.129 0.722 -1.695 1.00 98.38 111 ILE A C 1
ATOM 869 O O . ILE A 1 111 ? 1.963 1.637 -2.497 1.00 98.38 111 ILE A O 1
ATOM 873 N N . ALA A 1 112 ? 1.208 0.392 -0.796 1.00 98.62 112 ALA A N 1
ATOM 874 C CA . ALA A 1 112 ? 0.031 1.218 -0.544 1.00 98.62 112 ALA A CA 1
ATOM 875 C C . ALA A 1 112 ? 0.271 2.049 0.716 1.00 98.62 112 ALA A C 1
ATOM 877 O O . ALA A 1 112 ? 0.452 1.485 1.792 1.00 98.62 112 ALA A O 1
ATOM 878 N N . ALA A 1 113 ? 0.294 3.374 0.590 1.00 98.19 113 ALA A N 1
ATOM 879 C CA . ALA A 1 113 ? 0.536 4.300 1.692 1.00 98.19 113 ALA A CA 1
ATOM 880 C C . ALA A 1 113 ? -0.686 5.202 1.876 1.00 98.19 113 ALA A C 1
ATOM 882 O O . ALA A 1 113 ? -0.999 5.998 0.995 1.00 98.19 113 ALA A O 1
ATOM 883 N N . LEU A 1 114 ? -1.380 5.066 3.006 1.00 98.31 114 LEU A N 1
ATOM 884 C CA . LEU A 1 114 ? -2.682 5.683 3.259 1.00 98.31 114 LEU A CA 1
ATOM 885 C C . LEU A 1 114 ? -2.689 6.462 4.570 1.00 98.31 114 LEU A C 1
ATOM 887 O O . LEU A 1 114 ? -2.200 5.991 5.595 1.00 98.31 114 LEU A O 1
ATOM 891 N N . GLN A 1 115 ? -3.301 7.639 4.562 1.00 97.50 115 GLN A N 1
ATOM 892 C CA . GLN A 1 115 ? -3.487 8.463 5.745 1.00 97.50 115 GLN A CA 1
ATOM 893 C C . GLN A 1 115 ? -4.876 8.230 6.337 1.00 97.50 115 GLN A C 1
ATOM 895 O O . GLN A 1 115 ? -5.900 8.362 5.669 1.00 97.50 115 GLN A O 1
ATOM 900 N N . SER A 1 116 ? -4.914 7.980 7.640 1.00 97.06 116 SER A N 1
ATOM 901 C CA . SER A 1 116 ? -6.135 8.069 8.436 1.00 97.06 116 SER A CA 1
ATOM 902 C C . SER A 1 116 ? -6.081 9.266 9.376 1.00 97.06 116 SER A C 1
ATOM 904 O O . SER A 1 116 ? -5.013 9.631 9.879 1.00 97.06 116 SER A O 1
ATOM 906 N N . ASN A 1 117 ? -7.225 9.910 9.588 1.00 95.62 117 ASN A N 1
ATOM 907 C CA . ASN A 1 117 ? -7.311 11.046 10.503 1.00 95.62 117 ASN A CA 1
ATOM 908 C C . ASN A 1 117 ? -7.197 10.593 11.976 1.00 95.62 117 ASN A C 1
ATOM 910 O O . ASN A 1 117 ? -7.359 9.406 12.265 1.00 95.62 117 ASN A O 1
ATOM 914 N N . PRO A 1 118 ? -6.956 11.510 12.936 1.00 94.88 118 PRO A N 1
ATOM 915 C CA . PRO A 1 118 ? -6.761 11.143 14.343 1.00 94.88 118 PRO A CA 1
ATOM 916 C C . PRO A 1 118 ? -7.968 10.455 14.996 1.00 94.88 118 PRO A C 1
ATOM 918 O O . PRO A 1 118 ? -7.811 9.764 15.996 1.00 94.88 118 PRO A O 1
ATOM 921 N N . LEU A 1 119 ? -9.169 10.654 14.446 1.00 95.75 119 LEU A N 1
ATOM 922 C CA . LEU A 1 119 ? -10.403 10.018 14.911 1.00 95.75 119 LEU A CA 1
ATOM 923 C C . LEU A 1 119 ? -10.686 8.689 14.195 1.00 95.75 119 LEU A C 1
ATOM 925 O O . LEU A 1 119 ? -11.699 8.059 14.484 1.00 95.75 119 LEU A O 1
ATOM 929 N N . LEU A 1 120 ? -9.819 8.279 13.261 1.00 95.88 120 LEU A N 1
ATOM 930 C CA . LEU A 1 120 ? -9.931 7.060 12.459 1.00 95.88 120 LEU A CA 1
ATOM 931 C C . LEU A 1 120 ? -11.256 6.933 11.693 1.00 95.88 120 LEU A C 1
ATOM 933 O O . LEU A 1 120 ? -11.675 5.828 11.355 1.00 95.88 120 LEU A O 1
ATOM 937 N N . THR A 1 121 ? -11.922 8.044 11.363 1.00 96.56 121 THR A N 1
ATOM 938 C CA . THR A 1 121 ? -13.241 7.973 10.704 1.00 96.56 121 THR A CA 1
ATOM 939 C C . THR A 1 121 ? -13.181 7.442 9.272 1.00 96.56 121 THR A C 1
ATOM 941 O O . THR A 1 121 ? -14.206 7.024 8.747 1.00 96.56 121 THR A O 1
ATOM 944 N N . ASN A 1 122 ? -11.999 7.437 8.650 1.00 96.62 122 ASN A N 1
ATOM 945 C CA . ASN A 1 122 ? -11.746 6.856 7.329 1.00 96.62 122 ASN A CA 1
ATOM 946 C C . ASN A 1 122 ? -10.967 5.528 7.397 1.00 96.62 122 ASN A C 1
ATOM 948 O O . ASN A 1 122 ? -10.392 5.089 6.407 1.00 96.62 122 ASN A O 1
ATOM 952 N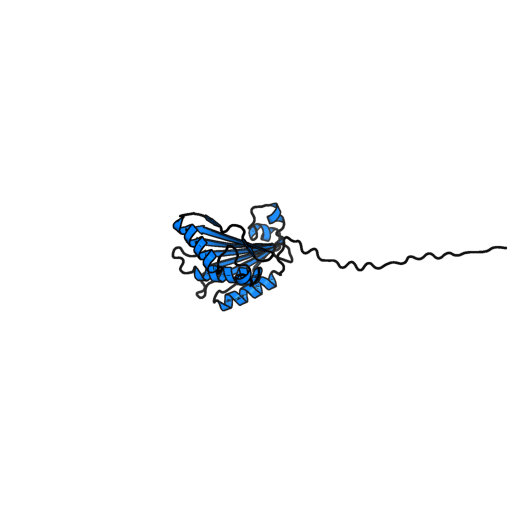 N . TYR A 1 123 ? -10.894 4.890 8.567 1.00 97.81 123 TYR A N 1
ATOM 953 C CA . TYR A 1 123 ? -10.118 3.661 8.737 1.00 97.81 123 TYR A CA 1
ATOM 954 C C . TYR A 1 123 ? -10.690 2.469 7.953 1.00 97.81 123 TYR A C 1
ATOM 956 O O . TYR A 1 123 ? -9.934 1.626 7.474 1.00 97.81 123 TYR A O 1
ATOM 964 N N . ASP A 1 124 ? -12.007 2.422 7.747 1.00 98.19 124 ASP A N 1
ATOM 965 C CA . ASP A 1 124 ? -12.623 1.401 6.893 1.00 98.19 124 ASP A CA 1
ATOM 966 C C . ASP A 1 124 ? -12.197 1.536 5.420 1.00 98.19 124 ASP A C 1
ATOM 968 O O . ASP A 1 124 ? -12.004 0.518 4.752 1.00 98.19 124 ASP A O 1
ATOM 972 N N . ASP A 1 125 ? -11.938 2.756 4.932 1.00 98.44 125 ASP A N 1
ATOM 973 C CA . ASP A 1 125 ? -11.375 2.964 3.590 1.00 98.44 125 ASP A CA 1
ATOM 974 C C . ASP A 1 125 ? -9.950 2.394 3.512 1.00 98.44 125 ASP A C 1
ATOM 976 O O . ASP A 1 125 ? -9.602 1.723 2.543 1.00 98.44 125 ASP A O 1
ATOM 980 N N . VAL A 1 126 ? -9.136 2.577 4.562 1.00 98.56 126 VAL A N 1
ATOM 981 C CA . VAL A 1 126 ? -7.781 1.995 4.645 1.00 98.56 126 VAL A CA 1
ATOM 982 C C . VAL A 1 126 ? -7.837 0.468 4.557 1.00 98.56 126 VAL A C 1
ATOM 984 O O . VAL A 1 126 ? -7.126 -0.131 3.749 1.00 98.56 126 VAL A O 1
ATOM 987 N N . LYS A 1 127 ? -8.716 -0.168 5.343 1.00 98.56 127 LYS A N 1
ATOM 988 C CA . LYS A 1 127 ? -8.911 -1.628 5.325 1.00 98.56 127 LYS A CA 1
ATOM 989 C C . LYS A 1 127 ? -9.386 -2.131 3.965 1.00 98.56 127 LYS A C 1
ATOM 991 O O . LYS A 1 127 ? -8.918 -3.167 3.490 1.00 98.56 127 LYS A O 1
ATOM 996 N N . THR A 1 128 ? -10.279 -1.382 3.325 1.00 98.50 128 THR A N 1
ATOM 997 C CA . THR A 1 128 ? -10.791 -1.685 1.985 1.00 98.50 128 THR A CA 1
ATOM 998 C C . THR A 1 128 ? -9.670 -1.666 0.951 1.00 98.50 128 THR A C 1
ATOM 1000 O O . THR A 1 128 ? -9.514 -2.629 0.201 1.00 98.50 128 THR A O 1
ATOM 1003 N N . VAL A 1 129 ? -8.841 -0.616 0.940 1.00 98.75 129 VAL A N 1
ATOM 1004 C CA . VAL A 1 129 ? -7.712 -0.525 0.004 1.00 98.75 129 VAL A CA 1
ATOM 1005 C C . VAL A 1 129 ? -6.710 -1.646 0.240 1.00 98.75 129 VAL A C 1
ATOM 1007 O O . VAL A 1 129 ? -6.286 -2.286 -0.717 1.00 98.75 129 VAL A O 1
ATOM 1010 N N . PHE A 1 130 ? -6.338 -1.918 1.492 1.00 98.69 130 PHE A N 1
ATOM 1011 C CA . PHE A 1 130 ? -5.371 -2.979 1.786 1.00 98.69 130 PHE A CA 1
ATOM 1012 C C . PHE A 1 130 ? -5.902 -4.355 1.384 1.00 98.69 130 PHE A C 1
ATOM 1014 O O . PHE A 1 130 ? -5.155 -5.146 0.815 1.00 98.69 130 PHE A O 1
ATOM 1021 N N . SER A 1 131 ? -7.196 -4.612 1.585 1.00 98.06 131 SER A N 1
ATOM 1022 C CA . SER A 1 131 ? -7.838 -5.851 1.128 1.00 98.06 131 SER A CA 1
ATOM 1023 C C . SER A 1 131 ? -7.803 -5.981 -0.392 1.00 98.06 131 SER A C 1
ATOM 1025 O O . SER A 1 131 ? -7.458 -7.044 -0.901 1.00 98.06 131 SER A O 1
ATOM 1027 N N . ALA A 1 132 ? -8.089 -4.898 -1.123 1.00 98.19 132 ALA A N 1
ATOM 1028 C CA . ALA A 1 132 ? -7.968 -4.885 -2.579 1.00 98.19 132 ALA A CA 1
ATOM 1029 C C . ALA A 1 132 ? -6.522 -5.158 -3.021 1.00 98.19 132 ALA A C 1
ATOM 1031 O O . ALA A 1 132 ? -6.289 -6.012 -3.867 1.00 98.19 132 ALA A O 1
ATOM 1032 N N . VAL A 1 133 ? -5.534 -4.509 -2.401 1.00 98.38 133 VAL A N 1
ATOM 1033 C CA . VAL A 1 133 ? -4.117 -4.729 -2.728 1.00 98.38 133 VAL A CA 1
ATOM 1034 C C . VAL A 1 133 ? -3.701 -6.176 -2.488 1.00 98.38 133 VAL A C 1
ATOM 1036 O O . VAL A 1 133 ? -3.108 -6.773 -3.381 1.00 98.38 133 VAL A O 1
ATOM 1039 N N . ILE A 1 134 ? -4.038 -6.771 -1.343 1.00 97.50 134 ILE A N 1
ATOM 1040 C CA . ILE A 1 134 ? -3.729 -8.182 -1.070 1.00 97.50 134 ILE A CA 1
ATOM 1041 C C . ILE A 1 134 ? -4.397 -9.103 -2.101 1.00 97.50 134 ILE A C 1
ATOM 1043 O O . ILE A 1 134 ? -3.725 -9.953 -2.685 1.00 97.50 134 ILE A O 1
ATOM 1047 N N . ASN A 1 135 ? -5.689 -8.910 -2.368 1.00 95.88 135 ASN A N 1
ATOM 1048 C CA . ASN A 1 135 ? -6.442 -9.784 -3.265 1.00 95.88 135 ASN A CA 1
ATOM 1049 C C . ASN A 1 135 ? -5.942 -9.721 -4.713 1.00 95.88 135 ASN A C 1
ATOM 1051 O O . ASN A 1 135 ? -5.789 -10.771 -5.334 1.00 95.88 135 ASN A O 1
ATOM 1055 N N . GLU A 1 136 ? -5.663 -8.520 -5.231 1.00 95.88 136 GLU A N 1
ATOM 1056 C CA . GLU A 1 136 ? -5.262 -8.340 -6.633 1.00 95.88 136 GLU A CA 1
ATOM 1057 C C . GLU A 1 136 ? -3.763 -8.581 -6.872 1.00 95.88 136 GLU A C 1
ATOM 1059 O O . GLU A 1 136 ? -3.362 -8.928 -7.978 1.00 95.88 136 GLU A O 1
ATOM 1064 N N . THR A 1 137 ? -2.906 -8.405 -5.859 1.00 95.69 137 THR A N 1
ATOM 1065 C CA . THR A 1 137 ? -1.441 -8.522 -6.036 1.00 95.69 137 THR A CA 1
ATOM 1066 C C . THR A 1 137 ? -0.840 -9.783 -5.420 1.00 95.69 137 THR A C 1
ATOM 1068 O O . THR A 1 137 ? 0.326 -10.100 -5.668 1.00 95.69 137 THR A O 1
ATOM 1071 N N . MET A 1 138 ? -1.604 -10.538 -4.627 1.00 94.06 138 MET A N 1
ATOM 1072 C CA . MET A 1 138 ? -1.120 -11.778 -4.019 1.00 94.06 138 MET A CA 1
ATOM 1073 C C . MET A 1 138 ? -1.934 -12.991 -4.441 1.00 94.06 138 MET A C 1
ATOM 1075 O O . MET A 1 138 ? -1.464 -13.777 -5.268 1.00 94.06 138 MET A O 1
ATOM 1079 N N . CYS A 1 139 ? -3.102 -13.157 -3.828 1.00 92.62 139 CYS A N 1
ATOM 1080 C CA . CYS A 1 139 ? -4.067 -14.222 -4.061 1.00 92.62 139 CYS A CA 1
ATOM 1081 C C . CYS A 1 139 ? -5.371 -13.869 -3.332 1.00 92.62 139 CYS A C 1
ATOM 1083 O O . CYS A 1 139 ? -5.360 -13.178 -2.313 1.00 92.62 139 CYS A O 1
ATOM 1085 N N . GLN A 1 140 ? -6.480 -14.464 -3.761 1.00 93.31 140 GLN A N 1
ATOM 1086 C CA . GLN A 1 140 ? -7.721 -14.505 -2.984 1.00 93.31 140 GLN A CA 1
ATOM 1087 C C . GLN A 1 140 ? -7.757 -15.774 -2.119 1.00 93.31 140 GLN A C 1
ATOM 1089 O O . GLN A 1 140 ? -8.670 -16.579 -2.245 1.00 93.31 140 GLN A O 1
ATOM 1094 N N . CYS A 1 141 ? -6.707 -15.993 -1.316 1.00 93.50 141 CYS A N 1
ATOM 1095 C CA . CYS A 1 141 ? -6.492 -17.242 -0.571 1.00 93.50 141 CYS A CA 1
ATOM 1096 C C . CYS A 1 141 ? -6.382 -17.063 0.955 1.00 93.50 141 CYS A C 1
ATOM 1098 O O . CYS A 1 141 ? -5.791 -17.882 1.661 1.00 93.50 141 CYS A O 1
ATOM 1100 N N . TRP A 1 142 ? -6.903 -15.947 1.478 1.00 94.31 142 TRP A N 1
ATOM 1101 C CA . TRP A 1 142 ? -6.817 -15.630 2.906 1.00 94.31 142 TRP A CA 1
ATOM 1102 C C . TRP A 1 142 ? -7.536 -16.667 3.776 1.00 94.31 142 TRP A C 1
ATOM 1104 O O . TRP A 1 142 ? -7.013 -17.058 4.819 1.00 94.31 142 TRP A O 1
ATOM 1114 N N . ASP A 1 143 ? -8.715 -17.125 3.349 1.00 91.81 143 ASP A N 1
ATOM 1115 C CA . ASP A 1 143 ? -9.544 -18.062 4.113 1.00 91.81 143 ASP A CA 1
ATOM 1116 C C . ASP A 1 143 ? -8.884 -19.444 4.241 1.00 91.81 143 ASP A C 1
ATOM 1118 O O . ASP A 1 1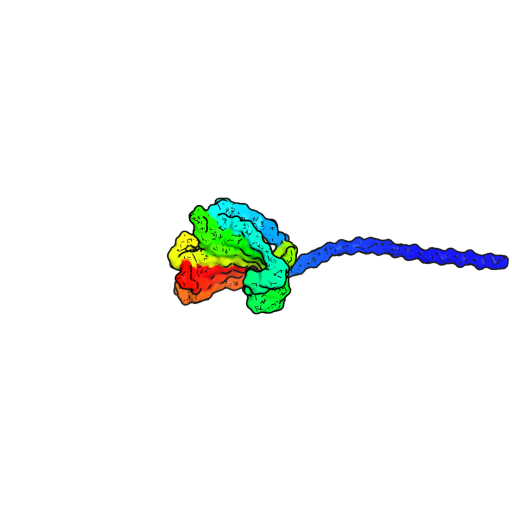43 ? -9.055 -20.129 5.258 1.00 91.81 143 ASP A O 1
ATOM 1122 N N . GLU A 1 144 ? -8.104 -19.843 3.235 1.00 92.19 144 GLU A N 1
ATOM 1123 C CA . GLU A 1 144 ? -7.328 -21.078 3.214 1.00 92.19 144 GLU A CA 1
ATOM 1124 C C . GLU A 1 144 ? -6.043 -20.965 4.042 1.00 92.19 144 GLU A C 1
ATOM 1126 O O . GLU A 1 144 ? -5.780 -21.823 4.887 1.00 92.19 144 GLU A O 1
ATOM 1131 N N . GLU A 1 145 ? -5.254 -19.910 3.819 1.00 92.62 145 GLU A N 1
ATOM 1132 C CA . GLU A 1 145 ? -3.911 -19.758 4.397 1.00 92.62 145 GLU A CA 1
ATOM 1133 C C . GLU A 1 145 ? -3.930 -19.201 5.832 1.00 92.62 145 GLU A C 1
ATOM 1135 O O . GLU A 1 145 ? -3.033 -19.493 6.625 1.00 92.62 145 GLU A O 1
ATOM 1140 N N . LYS A 1 146 ? -4.951 -18.407 6.189 1.00 91.62 146 LYS A N 1
ATOM 1141 C CA . LYS A 1 146 ? -5.136 -17.744 7.500 1.00 91.62 146 LYS A CA 1
ATOM 1142 C C . LYS A 1 146 ? -3.846 -17.113 8.037 1.00 91.62 146 LYS A C 1
ATOM 1144 O O . LYS A 1 146 ? -3.392 -17.443 9.144 1.00 91.62 146 LYS A O 1
ATOM 1149 N N . PRO A 1 147 ? -3.221 -16.216 7.257 1.00 91.19 147 PRO A N 1
ATOM 1150 C CA . PRO A 1 147 ? -1.906 -15.682 7.570 1.00 91.19 147 PRO A CA 1
ATOM 1151 C C . PRO A 1 147 ? -1.902 -14.977 8.935 1.00 91.19 147 PRO A C 1
ATOM 1153 O O . PRO A 1 147 ? -2.813 -14.228 9.288 1.00 91.19 147 PRO A O 1
ATOM 1156 N N . GLY A 1 148 ? -0.881 -15.258 9.750 1.00 86.75 148 GLY A N 1
ATOM 1157 C CA . GLY A 1 148 ? -0.760 -14.709 11.107 1.00 86.75 148 GLY A CA 1
ATOM 1158 C C . GLY A 1 148 ? -1.819 -15.196 12.110 1.00 86.75 148 GLY A C 1
ATOM 1159 O O . GLY A 1 148 ? -1.856 -14.686 13.226 1.00 86.75 148 GLY A O 1
ATOM 1160 N N . GLY A 1 149 ? -2.664 -16.170 11.745 1.00 90.88 149 GLY A N 1
ATOM 1161 C CA . GLY A 1 149 ? -3.707 -16.724 12.614 1.00 90.88 149 GLY A CA 1
ATOM 1162 C C . GLY A 1 149 ? -4.990 -15.891 12.699 1.00 90.88 149 GLY A C 1
ATOM 1163 O O . GLY A 1 149 ? -5.828 -16.168 13.558 1.00 90.88 149 GLY A O 1
ATOM 1164 N N . TYR A 1 150 ? -5.161 -14.892 11.830 1.00 94.69 150 TYR A N 1
ATOM 1165 C CA . TYR A 1 150 ? -6.353 -14.041 11.788 1.00 94.69 150 TYR A CA 1
ATOM 1166 C C . TYR A 1 150 ? -7.390 -14.569 10.795 1.00 94.69 150 TYR A C 1
ATOM 1168 O O . TYR A 1 150 ? -7.039 -15.087 9.735 1.00 94.69 150 TYR A O 1
ATOM 1176 N N . ALA A 1 151 ? -8.675 -14.413 11.127 1.00 94.31 151 ALA A N 1
ATOM 1177 C CA . ALA A 1 151 ? -9.766 -14.835 10.251 1.00 94.31 151 ALA A CA 1
ATOM 1178 C C . ALA A 1 151 ? -9.853 -13.959 8.995 1.00 94.31 151 ALA A C 1
ATOM 1180 O O . ALA A 1 151 ? -10.065 -14.483 7.911 1.00 94.31 151 ALA A O 1
ATOM 1181 N N . THR A 1 152 ? -9.622 -12.651 9.131 1.00 95.94 152 THR A N 1
ATOM 1182 C CA . THR A 1 152 ? -9.602 -11.703 8.012 1.00 95.94 152 THR A CA 1
ATOM 1183 C C . THR A 1 152 ? -8.417 -10.740 8.104 1.00 95.94 152 THR A C 1
ATOM 1185 O O . THR A 1 152 ? -7.826 -10.550 9.172 1.00 95.94 152 THR A O 1
ATOM 1188 N N . LEU A 1 153 ? -8.098 -10.070 6.991 1.00 96.81 153 LEU A N 1
ATOM 1189 C CA . LEU A 1 153 ? -7.140 -8.961 6.988 1.00 96.81 153 LEU A CA 1
ATOM 1190 C C . LEU A 1 153 ? -7.601 -7.814 7.897 1.00 96.81 153 LEU A C 1
ATOM 1192 O O . LEU A 1 153 ? -6.776 -7.218 8.585 1.00 96.81 153 LEU A O 1
ATOM 1196 N N . SER A 1 154 ? -8.911 -7.539 7.952 1.00 97.31 154 SER A N 1
ATOM 1197 C CA . SER A 1 154 ? -9.476 -6.530 8.859 1.00 97.31 154 SER A CA 1
ATOM 1198 C C . SER A 1 154 ? -9.134 -6.843 10.312 1.00 97.31 154 SER A C 1
ATOM 1200 O O . SER A 1 154 ? -8.672 -5.951 11.014 1.00 97.31 154 SER A O 1
ATOM 1202 N N . ASP A 1 155 ? -9.286 -8.098 10.746 1.00 97.50 155 ASP A N 1
ATOM 1203 C CA . ASP A 1 155 ? -8.988 -8.495 12.130 1.00 97.50 155 ASP A CA 1
ATOM 1204 C C . ASP A 1 155 ? -7.503 -8.303 12.466 1.00 97.50 155 ASP A C 1
ATOM 1206 O O . ASP A 1 155 ? -7.157 -7.840 13.554 1.00 97.50 155 ASP A O 1
ATOM 1210 N N . MET A 1 156 ? -6.614 -8.624 11.519 1.00 97.44 156 MET A N 1
ATOM 1211 C CA . MET A 1 156 ? -5.176 -8.389 11.669 1.00 97.44 156 MET A CA 1
ATOM 1212 C C . MET A 1 156 ? -4.862 -6.893 11.787 1.00 97.44 156 MET A C 1
ATOM 1214 O O . MET A 1 156 ? -4.071 -6.484 12.641 1.00 97.44 156 MET A O 1
ATOM 1218 N N . MET A 1 157 ? -5.485 -6.068 10.944 1.00 97.94 157 MET A N 1
ATOM 1219 C CA . MET A 1 157 ? -5.310 -4.617 10.972 1.00 97.94 157 MET A CA 1
ATOM 1220 C C . MET A 1 157 ? -5.855 -4.004 12.268 1.00 97.94 157 MET A C 1
ATOM 1222 O O . MET A 1 157 ? -5.182 -3.157 12.858 1.00 97.94 157 MET A O 1
ATOM 1226 N N . ASP A 1 158 ? -7.018 -4.458 12.742 1.00 97.88 158 ASP A N 1
ATOM 1227 C CA . ASP A 1 158 ? -7.617 -4.034 14.010 1.00 97.88 158 ASP A CA 1
ATOM 1228 C C . ASP A 1 158 ? -6.695 -4.378 15.192 1.00 97.88 158 ASP A C 1
ATOM 1230 O O . ASP A 1 158 ? -6.445 -3.531 16.054 1.00 97.88 158 ASP A O 1
ATOM 1234 N N . ALA A 1 159 ? -6.100 -5.575 15.197 1.00 96.88 159 ALA A N 1
ATOM 1235 C CA . ALA A 1 159 ? -5.126 -5.970 16.211 1.00 96.88 159 ALA A CA 1
ATOM 1236 C C . ALA A 1 159 ? -3.853 -5.104 16.177 1.00 96.88 159 ALA A C 1
ATOM 1238 O O . ALA A 1 159 ? -3.367 -4.682 17.232 1.00 96.88 159 ALA A O 1
ATOM 1239 N N . LEU A 1 160 ? -3.329 -4.786 14.984 1.00 97.19 160 LEU A N 1
ATOM 1240 C CA . LEU A 1 160 ? -2.185 -3.878 14.835 1.00 97.19 160 LEU A CA 1
ATOM 1241 C C . LEU A 1 160 ? -2.520 -2.463 15.329 1.00 97.19 160 LEU A C 1
ATOM 1243 O O . LEU A 1 160 ? -1.721 -1.867 16.053 1.00 97.19 160 LEU A O 1
ATOM 1247 N N . ARG A 1 161 ? -3.699 -1.932 14.977 1.00 97.12 161 ARG A N 1
ATOM 1248 C CA . ARG A 1 161 ? -4.192 -0.634 15.463 1.00 97.12 161 ARG A CA 1
ATOM 1249 C C . ARG A 1 161 ? -4.218 -0.608 16.985 1.00 97.12 161 ARG A C 1
ATOM 1251 O O . ARG A 1 161 ? -3.679 0.317 17.593 1.00 97.12 161 ARG A O 1
ATOM 1258 N N . ASP A 1 162 ? -4.845 -1.606 17.597 1.00 96.38 162 ASP A N 1
ATOM 1259 C CA . ASP A 1 162 ? -5.028 -1.651 19.043 1.00 96.38 162 ASP A CA 1
ATOM 1260 C C . ASP A 1 162 ? -3.680 -1.767 19.756 1.00 96.38 162 ASP A C 1
ATOM 1262 O O . ASP A 1 162 ? -3.448 -1.074 20.748 1.00 96.38 162 ASP A O 1
ATOM 1266 N N . PHE A 1 163 ? -2.755 -2.566 19.220 1.00 95.38 163 PHE A N 1
ATOM 1267 C CA . PHE A 1 163 ? -1.380 -2.626 19.710 1.00 95.38 163 PHE A CA 1
ATOM 1268 C C . PHE A 1 163 ? -0.674 -1.265 19.616 1.00 95.38 163 PHE A C 1
ATOM 1270 O O . PHE A 1 163 ? -0.067 -0.816 20.593 1.00 95.38 163 PHE A O 1
ATOM 1277 N N . HIS A 1 164 ? -0.782 -0.585 18.473 1.00 95.31 164 HIS A N 1
ATOM 1278 C CA . HIS A 1 164 ? -0.146 0.707 18.221 1.00 95.31 164 HIS A CA 1
ATOM 1279 C C . HIS A 1 164 ? -0.661 1.798 19.174 1.00 95.31 164 HIS A C 1
ATOM 1281 O O . HIS A 1 164 ? 0.125 2.467 19.854 1.00 95.31 164 HIS A O 1
ATOM 1287 N N . ILE A 1 165 ? -1.988 1.937 19.275 1.00 92.88 165 ILE A N 1
ATOM 1288 C CA . ILE A 1 165 ? -2.655 2.982 20.063 1.00 92.88 165 ILE A CA 1
ATOM 1289 C C . ILE A 1 165 ? -2.523 2.710 21.561 1.00 92.88 165 ILE A C 1
ATOM 1291 O O . ILE A 1 165 ? -2.089 3.588 22.312 1.00 92.88 165 ILE A O 1
ATOM 1295 N N . ASN A 1 166 ? -2.847 1.496 22.015 1.00 92.75 166 ASN A N 1
ATOM 1296 C CA . ASN A 1 166 ? -2.824 1.174 23.445 1.00 92.75 166 ASN A CA 1
ATOM 1297 C C . ASN A 1 166 ? -1.390 1.065 23.971 1.00 92.75 166 ASN A C 1
ATOM 1299 O O . ASN A 1 166 ? -1.107 1.471 25.099 1.00 92.75 166 ASN A O 1
ATOM 1303 N N . GLY A 1 167 ? -0.469 0.573 23.139 1.00 86.62 167 GLY A N 1
ATOM 1304 C CA . GLY A 1 167 ? 0.959 0.546 23.435 1.00 86.62 167 GLY A CA 1
ATOM 1305 C C . GLY A 1 167 ? 1.638 1.917 23.356 1.00 86.62 167 GLY A C 1
ATOM 1306 O O . GLY A 1 167 ? 2.800 2.021 23.758 1.00 86.62 167 GLY A O 1
ATOM 1307 N N . LYS A 1 168 ? 0.937 2.949 22.851 1.00 82.19 168 LYS A N 1
ATOM 1308 C CA . LYS A 1 168 ? 1.446 4.310 22.594 1.00 82.19 168 LYS A CA 1
ATOM 1309 C C . LYS A 1 168 ? 2.771 4.297 21.830 1.00 82.19 168 LYS A C 1
ATOM 1311 O O . LYS A 1 168 ? 3.728 4.980 22.204 1.00 82.19 168 LYS A O 1
ATOM 1316 N N . LYS A 1 169 ? 2.852 3.458 20.798 1.00 84.31 169 LYS A N 1
ATOM 1317 C CA . LYS A 1 169 ? 4.053 3.316 19.974 1.00 84.31 169 LYS A CA 1
ATOM 1318 C C . LYS A 1 169 ? 4.014 4.348 18.844 1.00 84.31 169 LYS A C 1
ATOM 1320 O O . LYS A 1 169 ? 2.967 4.494 18.229 1.00 84.31 169 LYS A O 1
ATOM 1325 N N . PRO A 1 170 ? 5.120 5.056 18.552 1.00 82.38 170 PRO A N 1
ATOM 1326 C CA . PRO A 1 170 ? 5.166 5.943 17.391 1.00 82.38 170 PRO A CA 1
ATOM 1327 C C . PRO A 1 170 ? 5.103 5.155 16.077 1.00 82.38 170 PRO A C 1
ATOM 1329 O O . PRO A 1 170 ? 4.521 5.652 15.121 1.00 82.38 170 PRO A O 1
ATOM 1332 N N . ASP A 1 171 ? 5.615 3.918 16.075 1.00 92.44 171 ASP A N 1
ATOM 1333 C CA . ASP A 1 171 ? 5.672 3.006 14.930 1.00 92.44 171 ASP A CA 1
ATOM 1334 C C . ASP A 1 171 ? 5.315 1.574 15.362 1.00 92.44 171 ASP A C 1
ATOM 1336 O O . ASP A 1 171 ? 5.637 1.139 16.473 1.00 92.44 171 ASP A O 1
ATOM 1340 N N . SER A 1 172 ? 4.628 0.816 14.513 1.00 95.00 172 SER A N 1
ATOM 1341 C CA . SER A 1 172 ? 4.311 -0.604 14.728 1.00 95.00 172 SER A CA 1
ATOM 1342 C C . SER A 1 172 ? 4.253 -1.348 13.401 1.00 95.00 172 SER A C 1
ATOM 1344 O O . SER A 1 172 ? 3.852 -0.768 12.400 1.00 95.00 172 SER A O 1
ATOM 1346 N N . THR A 1 173 ? 4.639 -2.623 13.397 1.00 94.94 173 THR A N 1
ATOM 1347 C CA . THR A 1 173 ? 4.677 -3.463 12.193 1.00 94.94 173 THR A CA 1
ATOM 1348 C C . THR A 1 173 ? 4.162 -4.868 12.498 1.00 94.94 173 THR A C 1
ATOM 1350 O O . THR A 1 173 ? 4.333 -5.361 13.616 1.00 94.94 173 THR A O 1
ATOM 1353 N N . THR A 1 174 ? 3.553 -5.522 11.511 1.00 93.88 174 THR A N 1
ATOM 1354 C CA . THR A 1 174 ? 3.256 -6.962 11.556 1.00 93.88 174 THR A CA 1
ATOM 1355 C C . THR A 1 174 ? 4.496 -7.836 11.387 1.00 93.88 174 THR A C 1
ATOM 1357 O O . THR A 1 174 ? 4.418 -9.042 11.613 1.00 93.88 174 THR A O 1
ATOM 1360 N N . HIS A 1 175 ? 5.620 -7.245 10.964 1.00 92.31 175 HIS A N 1
ATOM 1361 C CA . HIS A 1 175 ? 6.718 -7.933 10.290 1.00 92.31 175 HIS A CA 1
ATOM 1362 C C . HIS A 1 175 ? 6.245 -8.662 9.020 1.00 92.31 175 HIS A C 1
ATOM 1364 O O . HIS A 1 175 ? 5.067 -8.625 8.654 1.00 92.31 175 HIS A O 1
ATOM 1370 N N . SER A 1 176 ? 7.185 -9.302 8.324 1.00 93.50 176 SER A N 1
ATOM 1371 C CA . SER A 1 176 ? 6.902 -10.047 7.099 1.00 93.50 176 SER A CA 1
ATOM 1372 C C . SER A 1 176 ? 6.011 -11.262 7.379 1.00 93.50 176 SER A C 1
ATOM 1374 O O . SER A 1 176 ? 6.379 -12.167 8.131 1.00 93.50 176 SER A O 1
ATOM 1376 N N . ILE A 1 177 ? 4.841 -11.279 6.747 1.00 95.31 177 ILE A N 1
ATOM 1377 C CA . ILE A 1 177 ? 3.851 -12.351 6.790 1.00 95.31 177 ILE A CA 1
ATOM 1378 C C . ILE A 1 177 ? 3.811 -13.025 5.423 1.00 95.31 177 ILE A C 1
ATOM 1380 O O . ILE A 1 177 ? 3.745 -12.364 4.392 1.00 95.31 177 ILE A O 1
ATOM 1384 N N . SER A 1 178 ? 3.848 -14.356 5.409 1.00 93.75 178 SER A N 1
ATOM 1385 C CA . SER A 1 178 ? 3.752 -15.133 4.169 1.00 93.75 178 SER A CA 1
ATOM 1386 C C . SER A 1 178 ? 2.296 -15.341 3.770 1.00 93.75 178 SER A C 1
ATOM 1388 O O . SER A 1 178 ? 1.462 -15.629 4.627 1.00 93.75 178 SER A O 1
ATOM 1390 N N . LEU A 1 179 ? 2.016 -15.234 2.474 1.00 93.44 179 LEU A N 1
ATOM 1391 C CA . LEU A 1 179 ? 0.730 -15.579 1.876 1.00 93.44 179 LEU A CA 1
ATOM 1392 C C . LEU A 1 179 ? 0.989 -16.131 0.468 1.00 93.44 179 LEU A C 1
ATOM 1394 O O . LEU A 1 179 ? 1.523 -15.431 -0.397 1.00 93.44 179 LEU A O 1
ATOM 1398 N N . ALA A 1 180 ? 0.651 -17.406 0.257 1.00 89.50 180 ALA A N 1
ATOM 1399 C CA . ALA A 1 180 ? 1.067 -18.182 -0.911 1.00 89.50 180 ALA A CA 1
ATOM 1400 C C . ALA A 1 180 ? 2.600 -18.146 -1.125 1.00 89.50 180 ALA A C 1
ATOM 1402 O O . ALA A 1 180 ? 3.369 -18.484 -0.228 1.00 89.50 180 ALA A O 1
ATOM 1403 N N . ASN A 1 181 ? 3.060 -17.763 -2.318 1.00 89.50 181 ASN A N 1
ATOM 1404 C CA . ASN A 1 181 ? 4.477 -17.677 -2.693 1.00 89.50 181 ASN A CA 1
ATOM 1405 C C . ASN A 1 181 ? 5.057 -16.254 -2.583 1.00 89.50 181 ASN A C 1
ATOM 1407 O O . ASN A 1 181 ? 6.034 -15.954 -3.270 1.00 89.50 181 ASN A O 1
ATOM 1411 N N . LYS A 1 182 ? 4.408 -15.388 -1.801 1.00 94.12 182 LYS A N 1
ATOM 1412 C CA . LYS A 1 182 ? 4.732 -13.973 -1.617 1.00 94.12 182 LYS A CA 1
ATOM 1413 C C . LYS A 1 182 ? 4.684 -13.618 -0.130 1.00 94.12 182 LYS A C 1
ATOM 1415 O O . LYS A 1 182 ? 4.221 -14.401 0.707 1.00 94.12 182 LYS A O 1
ATOM 1420 N N . HIS A 1 183 ? 5.101 -12.400 0.188 1.00 95.38 183 HIS A N 1
ATOM 1421 C CA . HIS A 1 183 ? 5.061 -11.861 1.537 1.00 95.38 183 HIS A CA 1
ATOM 1422 C C . HIS A 1 183 ? 4.471 -10.452 1.560 1.00 95.38 183 HIS A C 1
ATOM 1424 O O . HIS A 1 183 ? 4.633 -9.679 0.613 1.00 95.38 183 HIS A O 1
ATOM 1430 N N . PHE A 1 184 ? 3.829 -10.102 2.671 1.00 97.19 184 PHE A N 1
ATOM 1431 C CA . PHE A 1 184 ? 3.402 -8.737 2.935 1.00 97.19 184 PHE A CA 1
ATOM 1432 C C . PHE A 1 184 ? 3.807 -8.263 4.328 1.00 97.19 184 PHE A C 1
ATOM 1434 O O . PHE A 1 184 ? 4.057 -9.060 5.229 1.00 97.19 184 PHE A O 1
ATOM 1441 N N . GLU A 1 185 ? 3.874 -6.951 4.502 1.00 97.38 185 GLU A N 1
ATOM 1442 C CA . GLU A 1 185 ? 4.096 -6.297 5.787 1.00 97.38 185 GLU A CA 1
ATOM 1443 C C . GLU A 1 185 ? 3.162 -5.095 5.908 1.00 97.38 185 GLU A C 1
ATOM 1445 O O . GLU A 1 185 ? 2.973 -4.356 4.938 1.00 97.38 185 GLU A O 1
ATOM 1450 N N . ILE A 1 186 ? 2.578 -4.901 7.092 1.00 98.12 186 ILE A N 1
ATOM 1451 C CA . ILE A 1 186 ? 1.775 -3.722 7.407 1.00 98.12 186 ILE A CA 1
ATOM 1452 C C . ILE A 1 186 ? 2.473 -2.922 8.493 1.00 98.12 186 ILE A C 1
ATOM 1454 O O . ILE A 1 186 ? 2.739 -3.437 9.577 1.00 98.12 186 ILE A O 1
ATOM 1458 N N . GLU A 1 187 ? 2.697 -1.645 8.215 1.00 97.50 187 GLU A N 1
ATOM 1459 C CA . GLU A 1 187 ? 3.249 -0.678 9.151 1.00 97.50 187 GLU A CA 1
ATOM 1460 C C . GLU A 1 187 ? 2.209 0.394 9.494 1.00 97.50 187 GLU A C 1
ATOM 1462 O O . GLU A 1 187 ? 1.452 0.855 8.635 1.00 97.50 187 GLU A O 1
ATOM 1467 N N . ALA A 1 188 ? 2.206 0.825 10.751 1.00 97.56 188 ALA A N 1
ATOM 1468 C CA . ALA A 1 188 ? 1.427 1.947 11.249 1.00 97.56 188 ALA A CA 1
ATOM 1469 C C . ALA A 1 188 ? 2.359 2.934 11.959 1.00 97.56 188 ALA A C 1
ATOM 1471 O O . ALA A 1 188 ? 3.095 2.544 12.868 1.00 97.56 188 ALA A O 1
ATOM 1472 N N . THR A 1 189 ? 2.292 4.206 11.573 1.00 97.06 189 THR A N 1
ATOM 1473 C CA . THR A 1 189 ? 3.068 5.301 12.170 1.00 97.06 189 THR A CA 1
ATOM 1474 C C . THR A 1 189 ? 2.138 6.435 12.586 1.00 97.06 189 THR A C 1
ATOM 1476 O O . THR A 1 189 ? 1.317 6.894 11.790 1.00 97.06 189 THR A O 1
ATOM 1479 N N . THR A 1 190 ? 2.292 6.945 13.807 1.00 96.62 190 THR A N 1
ATOM 1480 C CA . THR A 1 190 ? 1.598 8.161 14.254 1.00 96.62 190 THR A CA 1
ATOM 1481 C C . THR A 1 190 ? 2.327 9.403 13.733 1.00 96.62 190 THR A C 1
ATOM 1483 O O . THR A 1 190 ? 3.535 9.548 13.909 1.00 96.62 190 THR A O 1
ATOM 1486 N N . ASN A 1 191 ? 1.594 10.341 13.130 1.00 93.38 191 ASN A N 1
ATOM 1487 C CA . ASN A 1 191 ? 2.116 11.625 12.663 1.00 93.38 191 ASN A CA 1
ATOM 1488 C C . ASN A 1 191 ? 1.206 12.795 13.089 1.00 93.38 191 ASN A C 1
ATOM 1490 O O . ASN A 1 191 ? 0.179 12.608 13.738 1.00 93.38 191 ASN A O 1
ATOM 1494 N N . ALA A 1 192 ? 1.577 14.027 12.724 1.00 91.94 192 ALA A N 1
ATOM 1495 C CA . ALA A 1 192 ? 0.816 15.228 13.091 1.00 91.94 192 ALA A CA 1
ATOM 1496 C C . ALA A 1 192 ? -0.630 15.250 12.545 1.00 91.94 192 ALA A C 1
ATOM 1498 O O . ALA A 1 192 ? -1.468 15.979 13.070 1.00 91.94 192 ALA A O 1
ATOM 1499 N N . ASN A 1 193 ? -0.923 14.447 11.518 1.00 91.06 193 ASN A N 1
ATOM 1500 C CA . ASN A 1 193 ? -2.205 14.401 10.816 1.00 91.06 193 ASN A CA 1
ATOM 1501 C C . ASN A 1 193 ? -3.032 13.142 11.154 1.00 91.06 193 ASN A C 1
ATOM 1503 O O . ASN A 1 193 ? -4.073 12.918 10.537 1.00 91.06 193 ASN A O 1
ATOM 1507 N N . GLY A 1 194 ? -2.595 12.320 12.116 1.00 94.88 194 GLY A N 1
ATOM 1508 C CA . GLY A 1 194 ? -3.240 11.060 12.493 1.00 94.88 194 GLY A CA 1
ATOM 1509 C C . GLY A 1 194 ? -2.291 9.879 12.328 1.00 94.88 194 GLY A C 1
ATOM 1510 O O . GLY A 1 194 ? -1.217 9.872 12.926 1.00 94.88 194 GLY A O 1
ATOM 1511 N N . TYR A 1 195 ? -2.676 8.891 11.518 1.00 97.19 195 TYR A N 1
ATOM 1512 C CA . TYR A 1 195 ? -1.895 7.667 11.323 1.00 97.19 195 TYR A CA 1
ATOM 1513 C C . TYR A 1 195 ? -1.626 7.400 9.847 1.00 97.19 195 TYR A C 1
ATOM 1515 O O . TYR A 1 195 ? -2.560 7.370 9.040 1.00 97.19 195 TYR A O 1
ATOM 1523 N N . LEU A 1 196 ? -0.357 7.171 9.517 1.00 97.75 196 LEU A N 1
ATOM 1524 C CA . LEU A 1 196 ? 0.083 6.670 8.223 1.00 97.75 196 LEU A CA 1
ATOM 1525 C C . LEU A 1 196 ? 0.129 5.143 8.272 1.00 97.75 196 LEU A C 1
ATOM 1527 O O . LEU A 1 196 ? 0.855 4.567 9.080 1.00 97.75 196 LEU A O 1
ATOM 1531 N N . TRP A 1 197 ? -0.620 4.514 7.379 1.00 98.31 197 TRP A N 1
ATOM 1532 C CA . TRP A 1 197 ? -0.644 3.076 7.169 1.00 98.31 197 TRP A CA 1
ATOM 1533 C C . TRP A 1 197 ? 0.131 2.754 5.905 1.00 98.31 197 TRP A C 1
ATOM 1535 O O . TRP A 1 197 ? -0.116 3.363 4.864 1.00 98.31 197 TRP A O 1
ATOM 1545 N N . LYS A 1 198 ? 1.041 1.788 5.970 1.00 98.19 198 LYS A N 1
ATOM 1546 C CA . LYS A 1 198 ? 1.744 1.279 4.793 1.00 98.19 198 LYS A CA 1
ATOM 1547 C C . LYS A 1 198 ? 1.535 -0.219 4.682 1.00 98.19 198 LYS A C 1
ATOM 1549 O O . LYS A 1 198 ? 1.743 -0.929 5.656 1.00 98.19 198 LYS A O 1
ATOM 1554 N N . LEU A 1 199 ? 1.153 -0.680 3.501 1.00 98.56 199 LEU A N 1
ATOM 1555 C CA . LEU A 1 199 ? 1.167 -2.084 3.120 1.0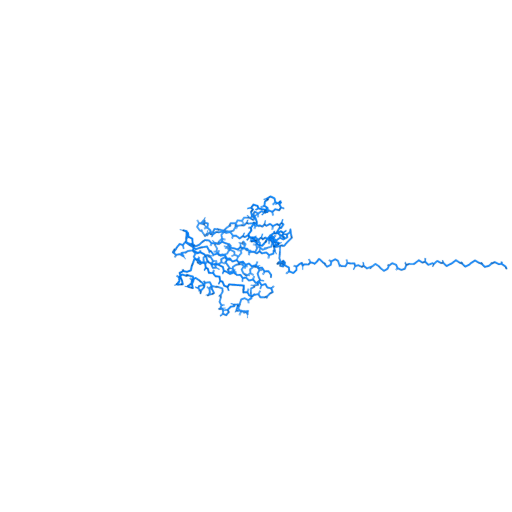0 98.56 199 LEU A CA 1
ATOM 1556 C C . LEU A 1 199 ? 2.249 -2.273 2.062 1.00 98.56 199 LEU A C 1
ATOM 1558 O O . LEU A 1 199 ? 2.256 -1.581 1.043 1.00 98.56 199 LEU A O 1
ATOM 1562 N N . LEU A 1 200 ? 3.150 -3.211 2.317 1.00 97.81 200 LEU A N 1
ATOM 1563 C CA . LEU A 1 200 ? 4.231 -3.610 1.427 1.00 97.81 200 LEU A CA 1
ATOM 1564 C C . LEU A 1 200 ? 3.941 -5.029 0.947 1.00 97.81 200 LEU A C 1
ATOM 1566 O O . LEU A 1 200 ? 3.748 -5.903 1.783 1.00 97.81 200 LEU A O 1
ATOM 1570 N N . VAL A 1 201 ? 3.931 -5.266 -0.364 1.00 97.38 201 VAL A N 1
ATOM 1571 C CA . VAL A 1 201 ? 3.782 -6.606 -0.958 1.00 97.38 201 VAL A CA 1
ATOM 1572 C C . VAL A 1 201 ? 4.968 -6.890 -1.861 1.00 97.38 201 VAL A C 1
ATOM 1574 O O . VAL A 1 201 ? 5.236 -6.144 -2.804 1.00 97.38 201 VAL A O 1
ATOM 1577 N N . ALA A 1 202 ? 5.661 -7.987 -1.591 1.00 94.94 202 ALA A N 1
ATOM 1578 C CA . ALA A 1 202 ? 6.807 -8.446 -2.359 1.00 94.94 202 ALA A CA 1
ATOM 1579 C C . ALA A 1 202 ? 6.761 -9.967 -2.514 1.00 94.94 202 ALA A C 1
ATOM 1581 O O . ALA A 1 202 ? 5.943 -10.651 -1.897 1.00 94.94 202 ALA A O 1
ATOM 1582 N N . ARG A 1 203 ? 7.640 -10.493 -3.361 1.00 89.19 203 ARG A N 1
ATOM 1583 C CA . ARG A 1 203 ? 7.857 -11.932 -3.468 1.00 89.19 203 ARG A CA 1
ATOM 1584 C C . ARG A 1 203 ? 8.811 -12.445 -2.400 1.00 89.19 203 ARG A C 1
ATOM 1586 O O . ARG A 1 203 ? 9.747 -11.698 -2.035 1.00 89.19 203 ARG A O 1
#

Secondary structure (DSSP, 8-state):
-------------------------TTS-SS-HHHHHHHHHHHHHHTT-EEPPPEEE-SHHHHHHH----S-HHHHTT--EEEEEEEE-TTS-EEEEEEEEESSSSEEEEEEEEEE-TT-TTHHHHHHHHHHHHHHHT-S-HHHH-GGG-SSHHHHHHHHHHHHHHTT-SEEE---EEETTEEEEEEEEEETTEEEEEEEEE-

pLDDT: mean 88.11, std 19.3, range [30.2, 98.81]

Radius of gyration: 24.01 Å; Cα contacts (8 Å, |Δi|>4): 356; chains: 1; bounding box: 62×63×85 Å

Foldseek 3Di:
DDDDDDDDDDDDPPPPPPPPPPPPPLLFFPDWPVQLLVQLQVQCVVVLKHKADKDKDADPVRLVVPVQPDPPPVVSVQWRMKIKIWIAHNVRHTFFIWMFTGHPTTGQKIKTKGDAAQVRPCVVVVLSSLQSCCPSRPHPCCCPPVKPVHNDSVRVVVVQVCCCVVVVPQKTKPPWIDDPSWTKMWMWGQDPGHIMIMIMIGD

Solvent-accessible surface area (backbone atoms only — not comparable to full-atom values): 11528 Å² total; per-residue (Å²): 137,85,86,84,87,82,84,84,85,77,81,86,78,78,78,76,80,73,78,78,72,74,80,74,55,82,62,40,46,98,54,41,63,68,57,47,56,50,52,42,37,54,59,33,46,79,70,45,28,47,57,52,78,68,46,79,36,61,51,71,70,47,35,66,71,76,61,66,82,52,87,53,64,72,64,41,68,54,51,47,22,32,37,41,26,49,33,22,43,77,87,65,48,79,33,37,38,44,35,34,37,11,41,85,71,28,30,29,34,38,38,40,40,34,58,23,46,78,82,44,84,50,41,67,58,52,49,49,51,52,51,44,50,45,40,68,75,70,50,87,46,54,81,79,66,28,53,96,77,28,85,42,72,60,56,48,50,51,52,52,48,51,49,27,62,77,65,68,42,60,62,40,67,74,51,83,40,64,53,91,91,28,32,35,34,44,37,42,32,62,54,99,70,21,35,43,36,36,40,41,40,34,75